Protein AF-A0A9E3RZA6-F1 (afdb_monomer_lite)

Sequence (357 aa):
LVEVGYIVGFPHDTKESVRRDLASLRDEIKVDEAAFFMLTPLPGSRDHKRMVEALIPIDADLNNLDSFHETFRHPNMAPGDWRALYEEAWDTFYSKEHIVNVLLRTETPDSYWRMFWLAVWNRYAKSMGTHPMVTGLLRLKGRKERRPLFEREGVVAYARRRARELFGVGKLIGSLFFEFEEIWMLTRKKEDPRWATLAELRAKWAVVQRRVAESDVKGRCDEATQELRRLLESASRRLHELGAGGAHLSHRVRRKLQQKAAEVDERLRSLDVQVPSWRRVVQTEQYIRDGLLAGYEDLAIRYVARRRQFDAYRRDLFQRLKTGRVLTLNIALLPRVMVFEVVMAVRFGMAFYTKIG

Secondary structure (DSSP, 8-state):
--EEEEEE--TT--HHHHHHHHHIIIIIS--SEEEEEE----TTSHHHHHHHHTT--B-S-GGG-SSSS--B--TTS-TTHHHHHHHHHHHHHT-HHHHHHHHHH--SHHHHHHHHHHHHHHHHHHHTTS-TTT--SS----TT-S-TTSPPPPHHHHHHHHHHHHHHHHHHHHHHHHHHHHHHHHHS-TTSHHHHHHHHHHHHHHHHHHHHHHHHHTT-HHHHHHHHHHHHHHHHHHHHHHHHS-TTS-HHHHHHHHHHHHHHHHHHHHHHTS---HHHHHHHHHIIIIIIIHHHHHHH-HHHHHHHHHHHHHHHHHHHHHTT--TT---TTHHHHHHHHHHHHHHHHHHHHTTT-

Foldseek 3Di:
DAEEEEEFQDQPDDLVVLVVVLLCCQQPVNGLYYFYFYDALQPPDPVVVVCVVVVFQFAPDPVQSQRQHDGGDRPHADPPRRNVSSLVSLCSCLPLLSLLLSLQPDDDPLVNLVSLVVSLQSQLQSVVVHGSVPDDLDDDDDQPPDDPPDDRDDPVRVVVVVVVVVVVSVVVNVVSLLSSLLSCLLRVCNVPLLSVLLNVLSSLLSVLVVQLVVCVVVVNQVSNLVSLLVSLVVNLVSLVCVLPPDPPDDPVLSVLSPVLSVVSVVVSVVSVVDDGDPVVSVVSNCCSVVPVNVSSSCSSRVLSVLVVVVVVLVVVCVVCVVVVNPPPDPCVVVVVSVVVVVVSSVVSVVVSVVSVD

pLDDT: mean 88.24, std 8.32, range [42.34, 96.69]

Structure (mmCIF, N/CA/C/O backbone):
data_AF-A0A9E3RZA6-F1
#
_entry.id   AF-A0A9E3RZA6-F1
#
loop_
_atom_site.group_PDB
_atom_site.id
_atom_site.type_symbol
_atom_site.label_atom_id
_atom_site.label_alt_id
_atom_site.label_comp_id
_atom_site.label_asym_id
_atom_site.label_entity_id
_atom_site.label_seq_id
_atom_site.pdbx_PDB_ins_code
_atom_site.Cartn_x
_atom_site.Cartn_y
_atom_site.Cartn_z
_atom_site.occupancy
_atom_site.B_iso_or_equiv
_atom_site.auth_seq_id
_atom_site.auth_comp_id
_atom_site.auth_asym_id
_atom_site.auth_atom_id
_atom_site.pdbx_PDB_model_num
ATOM 1 N N . LEU A 1 1 ? 15.852 3.839 11.414 1.00 80.00 1 LEU A N 1
ATOM 2 C CA . LEU A 1 1 ? 15.087 3.295 10.280 1.00 80.00 1 LEU A CA 1
ATOM 3 C C . LEU A 1 1 ? 15.821 2.077 9.786 1.00 80.00 1 LEU A C 1
ATOM 5 O O . LEU A 1 1 ? 17.046 2.126 9.736 1.00 80.00 1 LEU A O 1
ATOM 9 N N . VAL A 1 2 ? 15.089 1.020 9.472 1.00 88.19 2 VAL A N 1
ATOM 10 C CA . VAL A 1 2 ? 15.642 -0.192 8.873 1.00 88.19 2 VAL A CA 1
ATOM 11 C C . VAL A 1 2 ? 15.225 -0.230 7.411 1.00 88.19 2 VAL A C 1
ATOM 13 O O . VAL A 1 2 ? 14.034 -0.301 7.111 1.00 88.19 2 VAL A O 1
ATOM 16 N N . GLU A 1 3 ? 16.213 -0.171 6.528 1.00 90.69 3 GLU A N 1
ATOM 17 C CA . GLU A 1 3 ? 16.053 -0.269 5.080 1.00 90.69 3 GLU A CA 1
ATOM 18 C C . GLU A 1 3 ? 16.631 -1.600 4.604 1.00 90.69 3 GLU A C 1
ATOM 20 O O . GLU A 1 3 ? 17.672 -2.045 5.099 1.00 90.69 3 GLU A O 1
ATOM 25 N N . VAL A 1 4 ? 15.956 -2.239 3.651 1.00 95.06 4 VAL A N 1
ATOM 26 C CA . VAL A 1 4 ? 16.423 -3.483 3.038 1.00 95.06 4 VAL A CA 1
ATOM 27 C C . VAL A 1 4 ? 16.301 -3.444 1.520 1.00 95.06 4 VAL A C 1
ATOM 29 O O . VAL A 1 4 ? 15.367 -2.871 0.965 1.00 95.06 4 VAL A O 1
ATOM 32 N N . GLY A 1 5 ? 17.231 -4.115 0.844 1.00 95.00 5 GLY A N 1
ATOM 33 C CA . GLY A 1 5 ? 17.086 -4.499 -0.557 1.00 95.00 5 GLY A CA 1
ATOM 34 C C . GLY A 1 5 ? 16.639 -5.955 -0.653 1.00 95.00 5 GLY A C 1
ATOM 35 O O . GLY A 1 5 ? 17.201 -6.811 0.032 1.00 95.00 5 GLY A O 1
ATOM 36 N N . TYR A 1 6 ? 15.655 -6.249 -1.499 1.00 96.19 6 TYR A N 1
ATOM 37 C CA . TYR A 1 6 ? 15.174 -7.607 -1.749 1.00 96.19 6 TYR A CA 1
ATOM 38 C C . TYR A 1 6 ? 15.194 -7.907 -3.246 1.00 96.19 6 TYR A C 1
ATOM 40 O O . TYR A 1 6 ? 14.565 -7.209 -4.041 1.00 96.19 6 TYR A O 1
ATOM 48 N N . ILE A 1 7 ? 15.916 -8.953 -3.637 1.00 96.50 7 ILE A N 1
ATOM 49 C CA . ILE A 1 7 ? 15.990 -9.403 -5.027 1.00 96.50 7 ILE A CA 1
ATOM 50 C C . ILE A 1 7 ? 15.046 -10.594 -5.187 1.00 96.50 7 ILE A C 1
ATOM 52 O O . ILE A 1 7 ? 15.229 -11.621 -4.544 1.00 96.50 7 ILE A O 1
ATOM 56 N N . VAL A 1 8 ? 14.059 -10.446 -6.064 1.00 96.12 8 VAL A N 1
ATOM 57 C CA . VAL A 1 8 ? 13.119 -11.488 -6.474 1.00 96.12 8 VAL A CA 1
ATOM 58 C C . VAL A 1 8 ? 13.706 -12.241 -7.669 1.00 96.12 8 VAL A C 1
ATOM 60 O O . VAL A 1 8 ? 14.128 -11.610 -8.643 1.00 96.12 8 VAL A O 1
ATOM 63 N N . GLY A 1 9 ? 13.629 -13.571 -7.666 1.00 92.88 9 GLY A N 1
ATOM 64 C CA . GLY A 1 9 ? 13.917 -14.420 -8.828 1.00 92.88 9 GLY A CA 1
ATOM 65 C C . GLY A 1 9 ? 15.266 -15.123 -8.785 1.00 92.88 9 GLY A C 1
ATOM 66 O O . GLY A 1 9 ? 15.856 -15.374 -9.837 1.00 92.88 9 GLY A O 1
ATOM 67 N N . PHE A 1 10 ? 15.776 -15.426 -7.590 1.00 93.94 10 PHE A N 1
ATOM 68 C CA . PHE A 1 10 ? 16.878 -16.373 -7.461 1.00 93.94 10 PHE A CA 1
ATOM 69 C C . PHE A 1 10 ? 16.447 -17.777 -7.919 1.00 93.94 10 PHE A C 1
ATOM 71 O O . PHE A 1 10 ? 15.276 -18.123 -7.809 1.00 93.94 10 PHE A O 1
ATOM 78 N N . PRO A 1 11 ? 17.371 -18.646 -8.378 1.00 90.12 11 PRO A N 1
ATOM 79 C CA . PRO A 1 11 ? 17.020 -19.927 -9.011 1.00 90.12 11 PRO A CA 1
ATOM 80 C C . PRO A 1 11 ? 16.123 -20.876 -8.197 1.00 90.12 11 PRO A C 1
ATOM 82 O O . PRO A 1 11 ? 15.466 -21.744 -8.769 1.00 90.12 11 PRO A O 1
ATOM 85 N N . HIS A 1 12 ? 16.107 -20.744 -6.871 1.00 92.56 12 HIS A N 1
ATOM 86 C CA . HIS A 1 12 ? 15.293 -21.564 -5.970 1.00 92.56 12 HIS A CA 1
ATOM 87 C C . HIS A 1 12 ? 14.011 -20.864 -5.501 1.00 92.56 12 HIS A C 1
ATOM 89 O O . HIS A 1 12 ? 13.241 -21.458 -4.746 1.00 92.56 12 HIS A O 1
ATOM 95 N N . ASP A 1 13 ? 13.760 -19.636 -5.956 1.00 95.69 13 ASP A N 1
ATOM 96 C CA . ASP A 1 13 ? 12.556 -18.904 -5.599 1.00 95.69 13 ASP A CA 1
ATOM 97 C C . ASP A 1 13 ? 11.320 -19.592 -6.178 1.00 95.69 13 ASP A C 1
ATOM 99 O O . ASP A 1 13 ? 11.304 -20.125 -7.292 1.00 95.69 13 ASP A O 1
ATOM 103 N N . THR A 1 14 ? 10.254 -19.552 -5.394 1.00 95.62 14 THR A N 1
ATOM 104 C CA . THR A 1 14 ? 8.896 -19.951 -5.762 1.00 95.62 14 THR A CA 1
ATOM 105 C C . THR A 1 14 ? 7.962 -18.797 -5.418 1.00 95.62 14 THR A C 1
ATOM 107 O O . THR A 1 14 ? 8.314 -17.918 -4.627 1.00 95.62 14 THR A O 1
ATOM 110 N N . LYS A 1 15 ? 6.751 -18.775 -5.982 1.00 95.50 15 LYS A N 1
ATOM 111 C CA . LYS A 1 15 ? 5.773 -17.725 -5.646 1.00 95.50 15 LYS A CA 1
ATOM 112 C C . LYS A 1 15 ? 5.472 -17.726 -4.143 1.00 95.50 15 LYS A C 1
ATOM 114 O O . LYS A 1 15 ? 5.336 -16.678 -3.519 1.00 95.50 15 LYS A O 1
ATOM 119 N N . GLU A 1 16 ? 5.411 -18.913 -3.553 1.00 93.81 16 GLU A N 1
ATOM 120 C CA . GLU A 1 16 ? 5.095 -19.151 -2.151 1.00 93.81 16 GLU A CA 1
ATOM 121 C C . GLU A 1 16 ? 6.249 -18.767 -1.218 1.00 93.81 16 GLU A C 1
ATOM 123 O O . GLU A 1 16 ? 5.991 -18.286 -0.115 1.00 93.81 16 GLU A O 1
ATOM 128 N N . SER A 1 17 ? 7.512 -18.974 -1.614 1.00 95.00 17 SER A N 1
ATOM 129 C CA . SER A 1 17 ? 8.657 -18.521 -0.809 1.00 95.00 17 SER A CA 1
ATOM 130 C C . SER A 1 17 ? 8.730 -17.000 -0.770 1.00 95.00 17 SER A C 1
ATOM 132 O O . SER A 1 17 ? 8.753 -16.437 0.317 1.00 95.00 17 SER A O 1
ATOM 134 N N . VAL A 1 18 ? 8.625 -16.332 -1.922 1.00 95.81 18 VAL A N 1
ATOM 135 C CA . VAL A 1 18 ? 8.687 -14.864 -1.991 1.00 95.81 18 VAL A CA 1
ATOM 136 C C . VAL A 1 18 ? 7.536 -14.223 -1.213 1.00 95.81 18 VAL A C 1
ATOM 138 O O . VAL A 1 18 ? 7.754 -13.290 -0.449 1.00 95.81 18 VAL A O 1
ATOM 141 N N . ARG A 1 19 ? 6.304 -14.742 -1.320 1.00 94.88 19 ARG A N 1
ATOM 142 C CA . ARG A 1 19 ? 5.173 -14.238 -0.515 1.00 94.88 19 ARG A CA 1
ATOM 143 C C . ARG A 1 19 ? 5.395 -14.384 0.988 1.00 94.88 19 ARG A C 1
ATOM 145 O O . ARG A 1 19 ? 4.986 -13.501 1.742 1.00 94.88 19 ARG A O 1
ATOM 152 N N . ARG A 1 20 ? 6.029 -15.477 1.426 1.00 92.00 20 ARG A N 1
ATOM 153 C CA . ARG A 1 20 ? 6.409 -15.656 2.834 1.00 92.00 20 ARG A CA 1
ATOM 154 C C . ARG A 1 20 ? 7.468 -14.642 3.247 1.00 92.00 20 ARG A C 1
ATOM 156 O O . ARG A 1 20 ? 7.265 -13.974 4.252 1.00 92.00 20 ARG A O 1
ATOM 163 N N . ASP A 1 21 ? 8.507 -14.449 2.441 1.00 94.81 21 ASP A N 1
ATOM 164 C CA . ASP A 1 21 ? 9.549 -13.457 2.720 1.00 94.81 21 ASP A CA 1
ATOM 165 C C . ASP A 1 21 ? 8.966 -12.041 2.827 1.00 94.81 21 ASP A C 1
ATOM 167 O O . ASP A 1 21 ? 9.287 -11.303 3.758 1.00 94.81 21 ASP A O 1
ATOM 171 N N . LEU A 1 22 ? 8.044 -11.673 1.929 1.00 94.25 22 LEU A N 1
ATOM 172 C CA . LEU A 1 22 ? 7.328 -10.395 1.981 1.00 94.25 22 LEU A CA 1
ATOM 173 C C . LEU A 1 22 ? 6.526 -10.237 3.276 1.00 94.25 22 LEU A C 1
ATOM 175 O O . LEU A 1 22 ? 6.546 -9.161 3.877 1.00 94.25 22 LEU A O 1
ATOM 179 N N . ALA A 1 23 ? 5.835 -11.289 3.722 1.00 90.50 23 ALA A N 1
ATOM 180 C CA . ALA A 1 23 ? 5.122 -11.277 4.995 1.00 90.50 23 ALA A CA 1
ATOM 181 C C . ALA A 1 23 ? 6.091 -11.117 6.178 1.00 90.50 23 ALA A C 1
ATOM 183 O O . ALA A 1 23 ? 5.845 -10.291 7.057 1.00 90.50 23 ALA A O 1
ATOM 184 N N . SER A 1 24 ? 7.229 -11.813 6.171 1.00 91.06 24 SER A N 1
ATOM 185 C CA . SER A 1 24 ? 8.243 -11.692 7.222 1.00 91.06 24 SER A CA 1
ATOM 186 C C . SER A 1 24 ? 8.869 -10.293 7.262 1.00 91.06 24 SER A C 1
ATOM 188 O O . SER A 1 24 ? 8.950 -9.688 8.333 1.00 91.06 24 SER A O 1
ATOM 190 N N . LEU A 1 25 ? 9.230 -9.714 6.112 1.00 93.19 25 LEU A N 1
ATOM 191 C CA . LEU A 1 25 ? 9.728 -8.335 6.010 1.00 93.19 25 LEU A CA 1
ATOM 192 C C . LEU A 1 25 ? 8.722 -7.322 6.577 1.00 93.19 25 LEU A C 1
ATOM 194 O O . LEU A 1 25 ? 9.090 -6.426 7.345 1.00 93.19 25 LEU A O 1
ATOM 198 N N . ARG A 1 26 ? 7.444 -7.490 6.226 1.00 91.00 26 ARG A N 1
ATOM 199 C CA . ARG A 1 26 ? 6.344 -6.592 6.592 1.00 91.00 26 ARG A CA 1
ATOM 200 C C . ARG A 1 26 ? 5.945 -6.701 8.069 1.00 91.00 26 ARG A C 1
ATOM 202 O O . ARG A 1 26 ? 5.787 -5.676 8.739 1.00 91.00 26 ARG A O 1
ATOM 209 N N . ASP A 1 27 ? 5.774 -7.924 8.570 1.00 86.38 27 ASP A N 1
ATOM 210 C CA . ASP A 1 27 ? 5.045 -8.205 9.815 1.00 86.38 27 ASP A CA 1
ATOM 211 C C . ASP A 1 27 ? 5.934 -8.721 10.953 1.00 86.38 27 ASP A C 1
ATOM 213 O O . ASP A 1 27 ? 5.630 -8.478 12.128 1.00 86.38 27 ASP A O 1
ATOM 217 N N . GLU A 1 28 ? 7.025 -9.422 10.635 1.00 86.12 28 GLU A N 1
ATOM 218 C CA . GLU A 1 28 ? 7.945 -9.995 11.625 1.00 86.12 28 GLU A CA 1
ATOM 219 C C . GLU A 1 28 ? 9.115 -9.058 11.900 1.00 86.12 28 GLU A C 1
ATOM 221 O O . GLU A 1 28 ? 9.252 -8.555 13.015 1.00 86.12 28 GLU A O 1
ATOM 226 N N . ILE A 1 29 ? 9.913 -8.790 10.865 1.00 90.56 29 ILE A N 1
ATOM 227 C CA . ILE A 1 29 ? 11.084 -7.912 10.929 1.00 90.56 29 ILE A CA 1
ATOM 228 C C . ILE A 1 29 ? 10.630 -6.456 11.022 1.00 90.56 29 ILE A C 1
ATOM 230 O O . ILE A 1 29 ? 11.268 -5.656 11.703 1.00 90.56 29 ILE A O 1
ATOM 234 N N . LYS A 1 30 ? 9.491 -6.129 10.391 1.00 90.38 30 LYS A N 1
ATOM 235 C CA . LYS A 1 30 ? 8.902 -4.785 10.385 1.00 90.38 30 LYS A CA 1
ATOM 236 C C . LYS A 1 30 ? 9.899 -3.751 9.863 1.00 90.38 30 LYS A C 1
ATOM 238 O O . LYS A 1 30 ? 10.095 -2.711 10.488 1.00 90.38 30 LYS A O 1
ATOM 243 N N . VAL A 1 31 ? 10.500 -4.035 8.709 1.00 93.06 31 VAL A N 1
ATOM 244 C CA . VAL A 1 31 ? 11.380 -3.079 8.021 1.00 93.06 31 VAL A CA 1
ATOM 245 C C . VAL A 1 31 ? 10.606 -1.806 7.673 1.00 93.06 31 VAL A C 1
ATOM 247 O O . VAL A 1 31 ? 9.398 -1.854 7.427 1.00 93.06 31 VAL A O 1
ATOM 250 N N . ASP A 1 32 ? 11.266 -0.653 7.733 1.00 91.12 32 ASP A N 1
ATOM 251 C CA . ASP A 1 32 ? 10.645 0.649 7.453 1.00 91.12 32 ASP A CA 1
ATOM 252 C C . ASP A 1 32 ? 10.599 0.944 5.953 1.00 91.12 32 ASP A C 1
ATOM 254 O O . ASP A 1 32 ? 9.671 1.598 5.477 1.00 91.12 32 ASP A O 1
ATOM 258 N N . GLU A 1 33 ? 11.572 0.416 5.215 1.00 92.44 33 GLU A N 1
ATOM 259 C CA . GLU A 1 33 ? 11.720 0.576 3.776 1.00 92.44 33 GLU A CA 1
ATOM 260 C C . GLU A 1 33 ? 12.213 -0.726 3.141 1.00 92.44 33 GLU A C 1
ATOM 262 O O . GLU A 1 33 ? 13.086 -1.398 3.695 1.00 92.44 33 GLU A O 1
ATOM 267 N N . ALA A 1 34 ? 11.664 -1.063 1.972 1.00 95.12 34 ALA A N 1
ATOM 268 C CA . ALA A 1 34 ? 12.121 -2.181 1.163 1.00 95.12 34 ALA A CA 1
ATOM 269 C C . ALA A 1 34 ? 12.209 -1.771 -0.312 1.00 95.12 34 ALA A C 1
ATOM 271 O O . ALA A 1 34 ? 11.199 -1.437 -0.933 1.00 95.12 34 ALA A O 1
ATOM 272 N N . ALA A 1 35 ? 13.412 -1.837 -0.879 1.00 95.00 35 ALA A N 1
ATOM 273 C CA . ALA A 1 35 ? 13.637 -1.698 -2.311 1.00 95.00 35 ALA A CA 1
ATOM 274 C C . ALA A 1 35 ? 13.634 -3.085 -2.963 1.00 95.00 35 ALA A C 1
ATOM 276 O O . ALA A 1 35 ? 14.469 -3.933 -2.638 1.00 95.00 35 ALA A O 1
ATOM 277 N N . PHE A 1 36 ? 12.692 -3.328 -3.872 1.00 96.50 36 PHE A N 1
ATOM 278 C CA . PHE A 1 36 ? 12.581 -4.605 -4.574 1.00 96.50 36 PHE A CA 1
ATOM 279 C C . PHE A 1 36 ? 13.255 -4.539 -5.939 1.00 96.50 36 PHE A C 1
ATOM 281 O O . PHE A 1 36 ? 13.071 -3.575 -6.676 1.00 96.50 36 PHE A O 1
ATOM 288 N N . PHE A 1 37 ? 13.955 -5.604 -6.312 1.00 96.19 37 PHE A N 1
ATOM 289 C CA . PHE A 1 37 ? 14.642 -5.747 -7.593 1.00 96.19 37 PHE A CA 1
ATOM 290 C C . PHE A 1 37 ? 14.341 -7.115 -8.201 1.00 96.19 37 PHE A C 1
ATOM 292 O O . PHE A 1 37 ? 14.060 -8.070 -7.484 1.00 96.19 37 PHE A O 1
ATOM 299 N N . MET A 1 38 ? 14.441 -7.235 -9.518 1.00 96.12 38 MET A N 1
ATOM 300 C CA . MET A 1 38 ? 14.482 -8.520 -10.212 1.00 96.12 38 MET A CA 1
ATOM 301 C C . MET A 1 38 ? 15.942 -8.918 -10.432 1.00 96.12 38 MET A C 1
ATOM 303 O O . MET A 1 38 ? 16.745 -8.097 -10.889 1.00 96.12 38 MET A O 1
ATOM 307 N N . LEU A 1 39 ? 16.293 -10.170 -10.119 1.00 96.12 39 LEU A N 1
ATOM 308 C CA . LEU A 1 39 ? 17.615 -10.724 -10.418 1.00 96.12 39 LEU A CA 1
ATOM 309 C C . LEU A 1 39 ? 17.962 -10.472 -11.887 1.00 96.12 39 LEU A C 1
ATOM 311 O O . LEU A 1 39 ? 17.287 -10.949 -12.787 1.00 96.12 39 LEU A O 1
ATOM 315 N N . THR A 1 40 ? 19.025 -9.720 -12.139 1.00 95.69 40 THR A N 1
ATOM 316 C CA . THR A 1 40 ? 19.429 -9.370 -13.500 1.00 95.69 40 THR A CA 1
ATOM 317 C C . THR A 1 40 ? 20.872 -9.806 -13.710 1.00 95.69 40 THR A C 1
ATOM 319 O O . THR A 1 40 ? 21.753 -9.326 -12.991 1.00 95.69 40 THR A O 1
ATOM 322 N N . PRO A 1 41 ? 21.152 -10.699 -14.677 1.00 95.00 41 PRO A N 1
ATOM 323 C CA . PRO A 1 41 ? 22.508 -11.124 -14.986 1.00 95.00 41 PRO A CA 1
ATOM 324 C C . PRO A 1 41 ? 23.228 -10.001 -15.744 1.00 95.00 41 PRO A C 1
ATOM 326 O O . PRO A 1 41 ? 23.342 -10.020 -16.967 1.00 95.00 41 PRO A O 1
ATOM 329 N N . LEU A 1 42 ? 23.709 -8.994 -15.011 1.00 94.50 42 LEU A N 1
ATOM 330 C CA . LEU A 1 42 ? 24.409 -7.849 -15.594 1.00 94.50 42 LEU A CA 1
ATOM 331 C C . LEU A 1 42 ? 25.700 -8.311 -16.297 1.00 94.50 42 LEU A C 1
ATOM 333 O O . LEU A 1 42 ? 26.420 -9.140 -15.725 1.00 94.50 42 LEU A O 1
ATOM 337 N N . PRO A 1 43 ? 26.039 -7.789 -17.491 1.00 93.94 43 PRO A N 1
ATOM 338 C CA . PRO A 1 43 ? 27.261 -8.161 -18.195 1.00 93.94 43 PRO A CA 1
ATOM 339 C C . PRO A 1 43 ? 28.498 -7.987 -17.306 1.00 93.94 43 PRO A C 1
ATOM 341 O O . PRO A 1 43 ? 28.703 -6.937 -16.703 1.00 93.94 43 PRO A O 1
ATOM 344 N N . GLY A 1 44 ? 29.306 -9.044 -17.193 1.00 92.31 44 GLY A N 1
ATOM 345 C CA . GLY A 1 44 ? 30.477 -9.095 -16.304 1.00 92.31 44 GLY A CA 1
ATOM 346 C C . GLY A 1 44 ? 30.208 -9.653 -14.897 1.00 92.31 44 GLY A C 1
ATOM 347 O O . GLY A 1 44 ? 31.157 -9.984 -14.188 1.00 92.31 44 GLY A O 1
ATOM 348 N N . SER A 1 45 ? 28.945 -9.837 -14.497 1.00 94.75 45 SER A N 1
ATOM 349 C CA . SER A 1 45 ? 28.595 -10.554 -13.262 1.00 94.75 45 SER A CA 1
ATOM 350 C C . SER A 1 45 ? 28.897 -12.055 -13.355 1.00 94.75 45 SER A C 1
ATOM 352 O O . SER A 1 45 ? 28.968 -12.646 -14.438 1.00 94.75 45 SER A O 1
ATOM 354 N N . ARG A 1 46 ? 29.033 -12.706 -12.192 1.00 94.88 46 ARG A N 1
ATOM 355 C CA . ARG A 1 46 ? 29.207 -14.164 -12.116 1.00 94.88 46 ARG A CA 1
ATOM 356 C C . ARG A 1 46 ? 27.997 -14.917 -12.676 1.00 94.88 46 ARG A C 1
ATOM 358 O O . ARG A 1 46 ? 28.191 -15.946 -13.318 1.00 94.88 46 ARG A O 1
ATOM 365 N N . ASP A 1 47 ? 26.787 -14.410 -12.451 1.00 93.38 47 ASP A N 1
ATOM 366 C CA . ASP A 1 47 ? 25.557 -15.028 -12.954 1.00 93.38 47 ASP A CA 1
ATOM 367 C C . ASP A 1 47 ? 25.480 -14.936 -14.479 1.00 93.38 47 ASP A C 1
ATOM 369 O O . ASP A 1 47 ? 25.292 -15.956 -15.135 1.00 93.38 47 ASP A O 1
ATOM 373 N N . HIS A 1 48 ? 25.781 -13.767 -15.055 1.00 95.19 48 HIS A N 1
ATOM 374 C CA . HIS A 1 48 ? 25.908 -13.611 -16.506 1.00 95.19 48 HIS A CA 1
ATOM 375 C C . HIS A 1 48 ? 26.946 -14.567 -17.100 1.00 95.19 48 HIS A C 1
ATOM 377 O O . HIS A 1 48 ? 26.650 -15.268 -18.065 1.00 95.19 48 HIS A O 1
ATOM 383 N N . LYS A 1 49 ? 28.153 -14.645 -16.514 1.00 96.31 49 LYS A N 1
ATOM 384 C CA . LYS A 1 49 ? 29.204 -15.565 -16.981 1.00 96.31 49 LYS A CA 1
ATOM 385 C C . LYS A 1 49 ? 28.710 -17.014 -17.012 1.00 96.31 49 LYS A C 1
ATOM 387 O O . LYS A 1 49 ? 28.819 -17.664 -18.045 1.00 96.31 49 LYS A O 1
ATOM 392 N N . ARG A 1 50 ? 28.131 -17.492 -15.906 1.00 95.12 50 ARG A N 1
ATOM 393 C CA . ARG A 1 50 ? 27.609 -18.863 -15.792 1.00 95.12 50 ARG A CA 1
ATOM 394 C C . ARG A 1 50 ? 26.512 -19.147 -16.810 1.00 95.12 50 ARG A C 1
ATOM 396 O O . ARG A 1 50 ? 26.509 -20.212 -17.413 1.00 95.12 50 ARG A O 1
ATOM 403 N N . MET A 1 51 ? 25.589 -18.208 -16.997 1.00 94.75 51 MET A N 1
ATOM 404 C CA . MET A 1 51 ? 24.488 -18.364 -17.943 1.00 94.75 51 MET A CA 1
ATOM 405 C C . MET A 1 51 ? 24.982 -18.412 -19.390 1.00 94.75 51 MET A C 1
ATOM 407 O O . MET A 1 51 ? 24.530 -19.267 -20.143 1.00 94.75 51 MET A O 1
ATOM 411 N N . VAL A 1 52 ? 25.954 -17.571 -19.758 1.00 95.12 52 VAL A N 1
ATOM 412 C CA . VAL A 1 52 ? 26.588 -17.605 -21.085 1.00 95.12 52 VAL A CA 1
ATOM 413 C C . VAL A 1 52 ? 27.341 -18.919 -21.311 1.00 95.12 52 VAL A C 1
ATOM 415 O O . VAL A 1 52 ? 27.152 -19.549 -22.348 1.00 95.12 52 VAL A O 1
ATOM 418 N N . GLU A 1 53 ? 28.149 -19.369 -20.345 1.00 96.69 53 GLU A N 1
ATOM 419 C CA . GLU A 1 53 ? 28.873 -20.652 -20.419 1.00 96.69 53 GLU A CA 1
ATOM 420 C C . GLU A 1 53 ? 27.919 -21.852 -20.533 1.00 96.69 53 GLU A C 1
ATOM 422 O O . GLU A 1 53 ? 28.215 -22.816 -21.234 1.00 96.69 53 GLU A O 1
ATOM 427 N N . ALA A 1 54 ? 26.754 -21.774 -19.885 1.00 95.88 54 ALA A N 1
ATOM 428 C CA . ALA A 1 54 ? 25.703 -22.786 -19.937 1.00 95.88 54 ALA A CA 1
ATOM 429 C C . ALA A 1 54 ? 24.744 -22.637 -21.135 1.00 95.88 54 ALA A C 1
ATOM 431 O O . ALA A 1 54 ? 23.772 -23.387 -21.222 1.00 95.88 54 ALA A O 1
ATOM 432 N N . LEU A 1 55 ? 24.985 -21.680 -22.042 1.00 95.56 55 LEU A N 1
ATOM 433 C CA . LEU A 1 55 ? 24.124 -21.375 -23.193 1.00 95.56 55 LEU A CA 1
ATOM 434 C C . LEU A 1 55 ? 22.659 -21.079 -22.811 1.00 95.56 55 LEU A C 1
ATOM 436 O O . LEU A 1 55 ? 21.736 -21.350 -23.581 1.00 95.56 55 LEU A O 1
ATOM 440 N N . ILE A 1 56 ? 22.433 -20.511 -21.623 1.00 94.31 56 ILE A N 1
ATOM 441 C CA . ILE A 1 56 ? 21.110 -20.079 -21.167 1.00 94.31 56 ILE A CA 1
ATOM 442 C C . ILE A 1 56 ? 20.764 -18.758 -21.869 1.00 94.31 56 ILE A C 1
ATOM 444 O O . ILE A 1 56 ? 21.515 -17.789 -21.731 1.00 94.31 56 ILE A O 1
ATOM 448 N N . PRO A 1 57 ? 19.627 -18.672 -22.585 1.00 94.12 57 PRO A N 1
ATOM 449 C CA . PRO A 1 57 ? 19.220 -17.435 -23.240 1.00 94.12 57 PRO A CA 1
ATOM 450 C C . PRO A 1 57 ? 18.971 -16.299 -22.239 1.00 94.12 57 PRO A C 1
ATOM 452 O O . PRO A 1 57 ? 18.167 -16.439 -21.313 1.00 94.12 57 PRO A O 1
ATOM 455 N N . ILE A 1 58 ? 19.630 -15.165 -22.476 1.00 95.38 58 ILE A N 1
ATOM 456 C CA . ILE A 1 58 ? 19.423 -13.879 -21.797 1.00 95.38 58 ILE A CA 1
ATOM 457 C C . ILE A 1 58 ? 18.828 -12.900 -22.822 1.00 95.38 58 ILE A C 1
ATOM 459 O O . ILE A 1 58 ? 19.049 -13.053 -24.026 1.00 95.38 58 ILE A O 1
ATOM 463 N N . ASP A 1 59 ? 18.060 -11.915 -22.363 1.00 95.06 59 ASP A N 1
ATOM 464 C CA . ASP A 1 59 ? 17.513 -10.850 -23.202 1.00 95.06 59 ASP A CA 1
ATOM 465 C C . ASP A 1 59 ? 18.625 -10.146 -23.998 1.00 95.06 59 ASP A C 1
ATOM 467 O O . ASP A 1 59 ? 19.666 -9.761 -23.461 1.00 95.06 59 ASP A O 1
ATOM 471 N N . ALA A 1 60 ? 18.397 -9.999 -25.302 1.00 91.88 60 ALA A N 1
ATOM 472 C CA . ALA A 1 60 ? 19.335 -9.367 -26.217 1.00 91.88 60 ALA A CA 1
ATOM 473 C C . ALA A 1 60 ? 19.322 -7.832 -26.107 1.00 91.88 60 ALA A C 1
ATOM 475 O O . ALA A 1 60 ? 20.289 -7.174 -26.497 1.00 91.88 60 ALA A O 1
ATOM 476 N N . ASP A 1 61 ? 18.232 -7.240 -25.612 1.00 91.81 61 ASP A N 1
ATOM 477 C CA . ASP A 1 61 ? 18.124 -5.800 -25.425 1.00 91.81 61 ASP A CA 1
ATOM 478 C C . ASP A 1 61 ? 18.704 -5.391 -24.069 1.00 91.81 61 ASP A C 1
ATOM 480 O O . ASP A 1 61 ? 18.061 -5.508 -23.027 1.00 91.81 61 ASP A O 1
ATOM 484 N N . LEU A 1 62 ? 19.911 -4.824 -24.092 1.00 90.50 62 LEU A N 1
ATOM 485 C CA . LEU A 1 62 ? 20.590 -4.338 -22.888 1.00 90.50 62 LEU A CA 1
ATOM 486 C C . LEU A 1 62 ? 19.776 -3.290 -22.108 1.00 90.50 62 LEU A C 1
ATOM 488 O O . LEU A 1 62 ? 20.016 -3.107 -20.919 1.00 90.50 62 LEU A O 1
ATOM 492 N N . ASN A 1 63 ? 18.804 -2.615 -22.738 1.00 89.62 63 ASN A N 1
ATOM 493 C CA . ASN A 1 63 ? 17.927 -1.676 -22.031 1.00 89.62 63 ASN A CA 1
ATOM 494 C C . ASN A 1 63 ? 16.962 -2.369 -21.056 1.00 89.62 63 ASN A C 1
ATOM 496 O O . ASN A 1 63 ? 16.426 -1.689 -20.188 1.00 89.62 63 ASN A O 1
ATOM 500 N N . ASN A 1 64 ? 16.740 -3.680 -21.199 1.00 92.50 64 ASN A N 1
ATOM 501 C CA . ASN A 1 64 ? 15.906 -4.470 -20.292 1.00 92.50 64 ASN A CA 1
ATOM 502 C C . ASN A 1 64 ? 16.702 -4.999 -19.085 1.00 92.50 64 ASN A C 1
ATOM 504 O O . ASN A 1 64 ? 16.108 -5.513 -18.142 1.00 92.50 64 ASN A O 1
ATOM 508 N N . LEU A 1 65 ? 18.036 -4.869 -19.074 1.00 93.69 65 LEU A N 1
ATOM 509 C CA . LEU A 1 65 ? 18.893 -5.240 -17.938 1.00 93.69 65 LEU A CA 1
ATOM 510 C C . LEU A 1 65 ? 18.873 -4.139 -16.859 1.00 93.69 65 LEU A C 1
ATOM 512 O O . LEU A 1 65 ? 19.911 -3.610 -16.465 1.00 93.69 65 LEU A O 1
ATOM 516 N N . ASP A 1 66 ? 17.676 -3.770 -16.407 1.00 91.81 66 ASP A N 1
ATOM 517 C CA . ASP A 1 66 ? 17.408 -2.619 -15.537 1.00 91.81 66 ASP A CA 1
ATOM 518 C C . ASP A 1 66 ? 16.931 -2.997 -14.124 1.00 91.81 66 ASP A C 1
ATOM 520 O O . ASP A 1 66 ? 16.582 -2.120 -13.332 1.00 91.81 66 ASP A O 1
ATOM 524 N N . SER A 1 67 ? 16.956 -4.290 -13.787 1.00 93.38 67 SER A N 1
ATOM 525 C CA . SER A 1 67 ? 16.525 -4.843 -12.496 1.00 93.38 67 SER A CA 1
ATOM 526 C C . SER A 1 67 ? 15.027 -4.729 -12.199 1.00 93.38 67 SER A C 1
ATOM 528 O O . SER A 1 67 ? 14.629 -4.886 -11.044 1.00 93.38 67 SER A O 1
ATOM 530 N N . PHE A 1 68 ? 14.177 -4.506 -13.206 1.00 92.75 68 PHE A N 1
ATOM 531 C CA . PHE A 1 68 ? 12.715 -4.599 -13.060 1.00 92.75 68 PHE A CA 1
ATOM 532 C C . PHE A 1 68 ? 11.995 -5.166 -14.299 1.00 92.75 68 PHE A C 1
ATOM 534 O O . PHE A 1 68 ? 10.775 -5.023 -14.434 1.00 92.75 68 PHE A O 1
ATOM 541 N N . HIS A 1 69 ? 12.733 -5.855 -15.175 1.00 93.38 69 HIS A N 1
ATOM 542 C CA . HIS A 1 69 ? 12.201 -6.674 -16.264 1.00 93.38 69 HIS A CA 1
ATOM 543 C C . HIS A 1 69 ? 12.679 -8.129 -16.165 1.00 93.38 69 HIS A C 1
ATOM 545 O O . HIS A 1 69 ? 13.751 -8.424 -15.638 1.00 93.38 69 HIS A O 1
ATOM 551 N N . GLU A 1 70 ? 11.883 -9.053 -16.711 1.00 94.25 70 GLU A N 1
ATOM 552 C CA . GLU A 1 70 ? 12.310 -10.444 -16.898 1.00 94.25 70 GLU A CA 1
ATOM 553 C C . GLU A 1 70 ? 13.346 -10.508 -18.016 1.00 94.25 70 GLU A C 1
ATOM 555 O O . GLU A 1 70 ? 13.045 -10.177 -19.161 1.00 94.25 70 GLU A O 1
ATOM 560 N N . THR A 1 71 ? 14.554 -10.957 -17.688 1.00 95.00 71 THR A N 1
ATOM 561 C CA . THR A 1 71 ? 15.693 -10.971 -18.622 1.00 95.00 71 THR A CA 1
ATOM 562 C C . THR A 1 71 ? 16.123 -12.381 -19.020 1.00 95.00 71 THR A C 1
ATOM 564 O O . THR A 1 71 ? 16.985 -12.544 -19.876 1.00 95.00 71 THR A O 1
ATOM 567 N N . PHE A 1 72 ? 15.524 -13.416 -18.428 1.00 94.12 72 PHE A N 1
ATOM 568 C CA . PHE A 1 72 ? 15.744 -14.824 -18.760 1.00 94.12 72 PHE A CA 1
ATOM 569 C C . PHE A 1 72 ? 14.557 -15.679 -18.290 1.00 94.12 72 PHE A C 1
ATOM 571 O O . PHE A 1 72 ? 13.645 -15.195 -17.617 1.00 94.12 72 PHE A O 1
ATOM 578 N N . ARG A 1 73 ? 14.542 -16.967 -18.655 1.00 93.56 73 ARG A N 1
ATOM 579 C CA . ARG A 1 73 ? 13.508 -17.913 -18.206 1.00 93.56 73 ARG A CA 1
ATOM 580 C C . ARG A 1 73 ? 13.806 -18.410 -16.794 1.00 93.56 73 ARG A C 1
ATOM 582 O O . ARG A 1 73 ? 14.777 -19.132 -16.585 1.00 93.56 73 ARG A O 1
ATOM 589 N N . HIS A 1 74 ? 12.949 -18.047 -15.846 1.00 94.50 74 HIS A N 1
ATOM 590 C CA . HIS A 1 74 ? 13.043 -18.532 -14.475 1.00 94.50 74 HIS A CA 1
ATOM 591 C C . HIS A 1 74 ? 12.685 -20.034 -14.401 1.00 94.50 74 HIS A C 1
ATOM 593 O O . HIS A 1 74 ? 11.691 -20.440 -15.002 1.00 94.50 74 HIS A O 1
ATOM 599 N N . PRO A 1 75 ? 13.438 -20.876 -13.666 1.00 92.19 75 PRO A N 1
ATOM 600 C CA . PRO A 1 75 ? 13.218 -22.329 -13.649 1.00 92.19 75 PRO A CA 1
ATOM 601 C C . PRO A 1 75 ? 11.879 -22.750 -13.020 1.00 92.19 75 PRO A C 1
ATOM 603 O O . PRO A 1 75 ? 11.276 -23.721 -13.463 1.00 92.19 75 PRO A O 1
ATOM 606 N N . ASN A 1 76 ? 11.397 -22.005 -12.017 1.00 94.31 76 ASN A N 1
ATOM 607 C CA . ASN A 1 76 ? 10.187 -22.354 -11.251 1.00 94.31 76 ASN A CA 1
ATOM 608 C C . ASN A 1 76 ? 8.976 -21.449 -11.540 1.00 94.31 76 ASN A C 1
ATOM 610 O O . ASN A 1 76 ? 7.962 -21.549 -10.853 1.00 94.31 76 ASN A O 1
ATOM 614 N N . MET A 1 77 ? 9.080 -20.506 -12.483 1.00 94.81 77 MET A N 1
ATOM 615 C CA . MET A 1 77 ? 8.012 -19.534 -12.759 1.00 94.81 77 MET A CA 1
ATOM 616 C C . MET A 1 77 ? 7.765 -19.438 -14.259 1.00 94.81 77 MET A C 1
ATOM 618 O O . MET A 1 77 ? 8.709 -19.397 -15.048 1.00 94.81 77 MET A O 1
ATOM 622 N N . ALA A 1 78 ? 6.492 -19.399 -14.655 1.00 93.94 78 ALA A N 1
ATOM 623 C CA . ALA A 1 78 ? 6.144 -19.237 -16.056 1.00 93.94 78 ALA A CA 1
ATOM 624 C C . ALA A 1 78 ? 6.499 -17.816 -16.543 1.00 93.94 78 ALA A C 1
ATOM 626 O O . ALA A 1 78 ? 6.652 -16.896 -15.737 1.00 93.94 78 ALA A O 1
ATOM 627 N N . PRO A 1 79 ? 6.614 -17.600 -17.862 1.00 93.25 79 PRO A N 1
ATOM 628 C CA . PRO A 1 79 ? 6.796 -16.262 -18.422 1.00 93.25 79 PRO A CA 1
ATOM 629 C C . PRO A 1 79 ? 5.767 -15.255 -17.887 1.00 93.25 79 PRO A C 1
ATOM 631 O O . PRO A 1 79 ? 4.566 -15.515 -17.955 1.00 93.25 79 PRO A O 1
ATOM 634 N N . GLY A 1 80 ? 6.221 -14.105 -17.391 1.00 94.06 80 GLY A N 1
ATOM 635 C CA . GLY A 1 80 ? 5.379 -13.051 -16.819 1.00 94.06 80 GLY A CA 1
ATOM 636 C C . GLY A 1 80 ? 5.024 -13.232 -15.339 1.00 94.06 80 GLY A C 1
ATOM 637 O O . GLY A 1 80 ? 4.684 -12.246 -14.682 1.00 94.06 80 GLY A O 1
ATOM 638 N N . ASP A 1 81 ? 5.115 -14.447 -14.790 1.00 95.06 81 ASP A N 1
ATOM 639 C CA . ASP A 1 81 ? 4.802 -14.703 -13.379 1.00 95.06 81 ASP A CA 1
ATOM 640 C C . ASP A 1 81 ? 5.796 -14.029 -12.435 1.00 95.06 81 ASP A C 1
ATOM 642 O O . ASP A 1 81 ? 5.422 -13.580 -11.352 1.00 95.06 81 ASP A O 1
ATOM 646 N N . TRP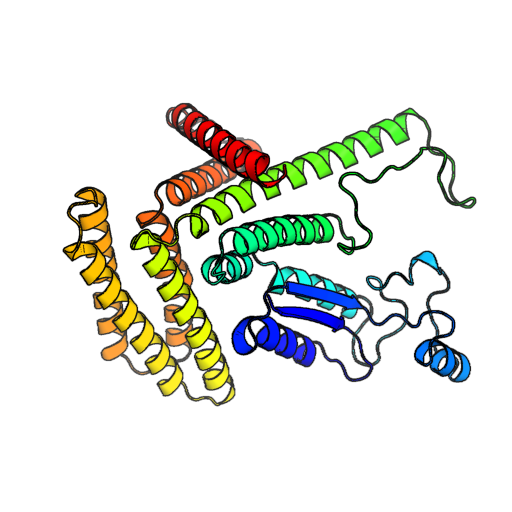 A 1 82 ? 7.063 -13.970 -12.835 1.00 95.25 82 TRP A N 1
ATOM 647 C CA . TRP A 1 82 ? 8.119 -13.395 -12.018 1.00 95.25 82 TRP A CA 1
ATOM 648 C C . TRP A 1 82 ? 7.993 -11.872 -11.953 1.00 95.25 82 TRP A C 1
ATOM 650 O O . TRP A 1 82 ? 8.057 -11.292 -10.868 1.00 95.25 82 TRP A O 1
ATOM 660 N N . ARG A 1 83 ? 7.697 -11.223 -13.084 1.00 95.06 83 ARG A N 1
ATOM 661 C CA . ARG A 1 83 ? 7.342 -9.801 -13.118 1.00 95.06 83 ARG A CA 1
ATOM 662 C C . ARG A 1 83 ? 6.085 -9.517 -12.305 1.00 95.06 83 ARG A C 1
ATOM 664 O O . ARG A 1 83 ? 6.065 -8.547 -11.554 1.00 95.06 83 ARG A O 1
ATOM 671 N N . ALA A 1 84 ? 5.047 -10.341 -12.440 1.00 95.25 84 ALA A N 1
ATOM 672 C CA . ALA A 1 84 ? 3.818 -10.168 -11.673 1.00 95.25 84 ALA A CA 1
ATOM 673 C C . ALA A 1 84 ? 4.082 -10.269 -10.163 1.00 95.25 84 ALA A C 1
ATOM 675 O O . ALA A 1 84 ? 3.572 -9.456 -9.399 1.00 95.25 84 ALA A O 1
ATOM 676 N N . LEU A 1 85 ? 4.931 -11.209 -9.741 1.00 96.00 85 LEU A N 1
ATOM 677 C CA . LEU A 1 85 ? 5.351 -11.367 -8.350 1.00 96.00 85 LEU A CA 1
ATOM 678 C C . LEU A 1 85 ? 6.188 -10.178 -7.849 1.00 96.00 85 LEU A C 1
ATOM 680 O O . LEU A 1 85 ? 6.010 -9.727 -6.721 1.00 96.00 85 LEU A O 1
ATOM 684 N N . TYR A 1 86 ? 7.065 -9.632 -8.692 1.00 96.00 86 TYR A N 1
ATOM 685 C CA . TYR A 1 86 ? 7.788 -8.392 -8.406 1.00 96.00 86 TYR A CA 1
ATOM 686 C C . TYR A 1 86 ? 6.831 -7.198 -8.225 1.00 96.00 86 TYR A C 1
ATOM 688 O O . TYR A 1 86 ? 6.958 -6.439 -7.266 1.00 96.00 86 TYR A O 1
ATOM 696 N N . GLU A 1 87 ? 5.835 -7.036 -9.099 1.00 95.12 87 GLU A N 1
ATOM 697 C CA . GLU A 1 87 ? 4.820 -5.982 -8.963 1.00 95.12 87 GLU A CA 1
ATOM 698 C C . GLU A 1 87 ? 3.942 -6.196 -7.710 1.00 95.12 87 GLU A C 1
ATOM 700 O O . GLU A 1 87 ? 3.625 -5.231 -7.006 1.00 95.12 87 GLU A O 1
ATOM 705 N N . GLU A 1 88 ? 3.621 -7.454 -7.382 1.00 95.44 88 GLU A N 1
ATOM 706 C CA . GLU A 1 88 ? 2.914 -7.864 -6.160 1.00 95.44 88 GLU A CA 1
ATOM 707 C C . GLU A 1 88 ? 3.705 -7.503 -4.893 1.00 95.44 88 GLU A C 1
ATOM 709 O O . GLU A 1 88 ? 3.106 -7.055 -3.911 1.00 95.44 88 GLU A O 1
ATOM 714 N N . ALA A 1 89 ? 5.036 -7.634 -4.907 1.00 96.12 89 ALA A N 1
ATOM 715 C CA . ALA A 1 89 ? 5.898 -7.245 -3.791 1.00 96.12 89 ALA A CA 1
ATOM 716 C C . ALA A 1 89 ? 5.736 -5.759 -3.442 1.00 96.12 89 ALA A C 1
ATOM 718 O O . ALA A 1 89 ? 5.449 -5.412 -2.290 1.00 96.12 89 ALA A O 1
ATOM 719 N N . TRP A 1 90 ? 5.812 -4.886 -4.452 1.00 96.12 90 TRP A N 1
ATOM 720 C CA . TRP A 1 90 ? 5.579 -3.452 -4.277 1.00 96.12 90 TRP A CA 1
ATOM 721 C C . TRP A 1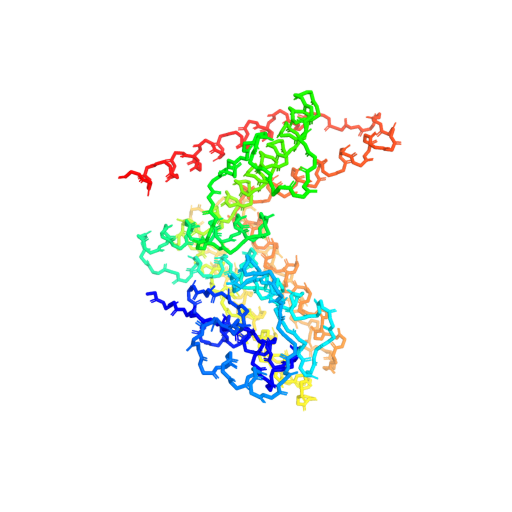 90 ? 4.159 -3.142 -3.794 1.00 96.12 90 TRP A C 1
ATOM 723 O O . TRP A 1 90 ? 3.983 -2.280 -2.932 1.00 96.12 90 TRP A O 1
ATOM 733 N N . ASP A 1 91 ? 3.140 -3.820 -4.330 1.00 94.69 91 ASP A N 1
ATOM 734 C CA . ASP A 1 91 ? 1.747 -3.599 -3.923 1.00 94.69 91 ASP A CA 1
ATOM 735 C C . ASP A 1 91 ? 1.456 -4.050 -2.498 1.00 94.69 91 ASP A C 1
ATOM 737 O O . ASP A 1 91 ? 0.705 -3.382 -1.784 1.00 94.69 91 ASP A O 1
ATOM 741 N N . THR A 1 92 ? 2.067 -5.152 -2.080 1.00 93.62 92 THR A N 1
ATOM 742 C CA . THR A 1 92 ? 1.916 -5.704 -0.737 1.00 93.62 92 THR A CA 1
ATOM 743 C C . THR A 1 92 ? 2.604 -4.808 0.285 1.00 93.62 92 THR A C 1
ATOM 745 O O . THR A 1 92 ? 1.990 -4.421 1.288 1.00 93.62 92 THR A O 1
ATOM 748 N N . PHE A 1 93 ? 3.861 -4.444 0.018 1.00 95.38 93 PHE A N 1
ATOM 749 C CA . PHE A 1 93 ? 4.677 -3.667 0.943 1.00 95.38 93 PHE A CA 1
ATOM 750 C C . PHE A 1 93 ? 4.230 -2.205 1.007 1.00 95.38 93 PHE A C 1
ATOM 752 O O . PHE A 1 93 ? 3.944 -1.699 2.083 1.00 95.38 93 PHE A O 1
ATOM 759 N N . TYR A 1 94 ? 4.040 -1.531 -0.129 1.00 95.69 94 TYR A N 1
ATOM 760 C CA . TYR A 1 94 ? 3.553 -0.144 -0.168 1.00 95.69 94 TYR A CA 1
ATOM 761 C C . TYR A 1 94 ? 2.027 -0.064 -0.290 1.00 95.69 94 TYR A C 1
ATOM 763 O O . TYR A 1 94 ? 1.480 0.862 -0.898 1.00 95.69 94 TYR A O 1
ATOM 771 N N . SER A 1 95 ? 1.318 -1.030 0.295 1.00 94.50 95 SER A N 1
ATOM 772 C CA . SER A 1 95 ? -0.124 -0.927 0.492 1.00 94.50 95 SER A CA 1
ATOM 773 C C . SER A 1 95 ? -0.435 0.226 1.449 1.00 94.50 95 SER A C 1
ATOM 775 O O . SER A 1 95 ? 0.304 0.490 2.400 1.00 94.50 95 SER A O 1
ATOM 777 N N . LYS A 1 96 ? -1.568 0.904 1.243 1.00 93.50 96 LYS A N 1
ATOM 778 C CA . LYS A 1 96 ? -2.023 1.990 2.128 1.00 93.50 96 LYS A CA 1
ATOM 779 C C . LYS A 1 96 ? -2.042 1.564 3.599 1.00 93.50 96 LYS A C 1
ATOM 781 O O . LYS A 1 96 ? -1.652 2.331 4.475 1.00 93.50 96 LYS A O 1
ATOM 786 N N . GLU A 1 97 ? -2.486 0.339 3.866 1.00 90.56 97 GLU A N 1
ATOM 787 C CA . GLU A 1 97 ? -2.556 -0.218 5.216 1.00 90.56 97 GLU A CA 1
ATOM 788 C C . GLU A 1 97 ? -1.179 -0.357 5.860 1.00 90.56 97 GLU A C 1
ATOM 790 O O . GLU A 1 97 ? -1.019 0.021 7.024 1.00 90.56 97 GLU A O 1
ATOM 795 N N . HIS A 1 98 ? -0.192 -0.861 5.113 1.00 93.06 98 HIS A N 1
ATOM 796 C CA . HIS A 1 98 ? 1.167 -0.984 5.619 1.00 93.06 98 HIS A CA 1
ATOM 797 C C . HIS A 1 98 ? 1.827 0.384 5.797 1.00 93.06 98 HIS A C 1
ATOM 799 O O . HIS A 1 98 ? 2.395 0.631 6.857 1.00 93.06 98 HIS A O 1
ATOM 805 N N . ILE A 1 99 ? 1.658 1.313 4.847 1.00 95.25 99 ILE A N 1
ATOM 806 C CA . ILE A 1 99 ? 2.168 2.689 4.967 1.00 95.25 99 ILE A CA 1
ATOM 807 C C . ILE A 1 99 ? 1.642 3.347 6.250 1.00 95.25 99 ILE A C 1
ATOM 809 O O . ILE A 1 99 ? 2.418 3.921 7.011 1.00 95.25 99 ILE A O 1
ATOM 813 N N . VAL A 1 100 ? 0.342 3.222 6.543 1.00 93.75 100 VAL A N 1
ATOM 814 C CA . VAL A 1 100 ? -0.238 3.728 7.798 1.00 93.75 100 VAL A CA 1
ATOM 815 C C . VAL A 1 100 ? 0.419 3.071 9.015 1.00 93.75 100 VAL A C 1
ATOM 817 O O . VAL A 1 100 ? 0.761 3.770 9.965 1.00 93.75 100 VAL A O 1
ATOM 820 N N . ASN A 1 101 ? 0.641 1.755 8.997 1.00 92.06 101 ASN A N 1
ATOM 821 C CA . ASN A 1 101 ? 1.278 1.046 10.110 1.00 92.06 101 ASN A CA 1
ATOM 822 C C . ASN A 1 101 ? 2.731 1.504 10.338 1.00 92.06 101 ASN A C 1
ATOM 824 O O . ASN A 1 101 ? 3.101 1.770 11.483 1.00 92.06 101 ASN A O 1
ATOM 828 N N . VAL A 1 102 ? 3.529 1.643 9.270 1.00 92.88 102 VAL A N 1
ATOM 829 C CA . VAL A 1 102 ? 4.910 2.162 9.321 1.00 92.88 102 VAL A CA 1
ATOM 830 C C . VAL A 1 102 ? 4.913 3.581 9.884 1.00 92.88 102 VAL A C 1
ATOM 832 O O . VAL A 1 102 ? 5.607 3.871 10.858 1.00 92.88 102 VAL A O 1
ATOM 835 N N . LEU A 1 103 ? 4.064 4.454 9.343 1.00 93.75 103 LEU A N 1
ATOM 836 C CA . LEU A 1 103 ? 3.981 5.843 9.777 1.00 93.75 103 LEU A CA 1
ATOM 837 C C . LEU A 1 103 ? 3.476 5.991 11.209 1.00 93.75 103 LEU A C 1
ATOM 839 O O . LEU A 1 103 ? 3.897 6.927 11.879 1.00 93.75 103 LEU A O 1
ATOM 843 N N . LEU A 1 104 ? 2.603 5.108 11.708 1.00 90.88 104 LEU A N 1
ATOM 844 C CA . LEU A 1 104 ? 2.138 5.135 13.100 1.00 90.88 104 LEU A CA 1
ATOM 845 C C . LEU A 1 104 ? 3.225 4.691 14.084 1.00 90.88 104 LEU A C 1
ATOM 847 O O . LEU A 1 104 ? 3.316 5.292 15.155 1.00 90.88 104 LEU A O 1
ATOM 851 N N . ARG A 1 105 ? 4.102 3.747 13.718 1.00 87.75 105 ARG A N 1
ATOM 852 C CA . ARG A 1 105 ? 5.207 3.299 14.589 1.00 87.75 105 ARG A CA 1
ATOM 853 C C . ARG A 1 105 ? 6.448 4.200 14.576 1.00 87.75 105 ARG A C 1
ATOM 855 O O . ARG A 1 105 ? 7.262 4.095 15.479 1.00 87.75 105 ARG A O 1
ATOM 862 N N . THR A 1 106 ? 6.607 5.094 13.595 1.00 87.31 106 THR A N 1
ATOM 863 C CA . THR A 1 106 ? 7.798 5.966 13.509 1.00 87.31 106 THR A CA 1
ATOM 864 C C . THR A 1 106 ? 7.923 6.935 14.693 1.00 87.31 106 THR A C 1
ATOM 866 O O . THR A 1 106 ? 7.067 7.788 14.877 1.00 87.31 106 THR A O 1
ATOM 869 N N . GLU A 1 107 ? 8.986 6.890 15.483 1.00 81.38 107 GLU A N 1
ATOM 870 C CA . GLU A 1 107 ? 9.026 7.662 16.739 1.00 81.38 107 GLU A CA 1
ATOM 871 C C . GLU A 1 107 ? 9.243 9.168 16.540 1.00 81.38 107 GLU A C 1
ATOM 873 O O . GLU A 1 107 ? 8.563 9.979 17.167 1.00 81.38 107 GLU A O 1
ATOM 878 N N . THR A 1 108 ? 10.153 9.561 15.642 1.00 86.31 108 THR A N 1
ATOM 879 C CA . THR A 1 108 ? 10.546 10.970 15.495 1.00 86.31 108 THR A CA 1
ATOM 880 C C . THR A 1 108 ? 9.792 11.692 14.371 1.00 86.31 108 THR A C 1
ATOM 882 O O . THR A 1 108 ? 9.547 11.093 13.316 1.00 86.31 108 THR A O 1
ATOM 885 N N . PRO A 1 109 ? 9.462 12.993 14.533 1.00 85.81 109 PRO A N 1
ATOM 886 C CA . PRO A 1 109 ? 8.822 13.793 13.484 1.00 85.81 109 PRO A CA 1
ATOM 887 C C . PRO A 1 109 ? 9.603 13.833 12.163 1.00 85.81 109 PRO A C 1
ATOM 889 O O . PRO A 1 109 ? 8.996 13.795 11.092 1.00 85.81 109 PRO A O 1
ATOM 892 N N . ASP A 1 110 ? 10.935 13.865 12.221 1.00 87.06 110 ASP A N 1
ATOM 893 C CA . ASP A 1 110 ? 11.776 13.907 11.019 1.00 87.06 110 ASP A CA 1
ATOM 894 C C . ASP A 1 110 ? 11.758 12.569 10.277 1.00 87.06 110 ASP A C 1
ATOM 896 O O . ASP A 1 110 ? 11.577 12.523 9.059 1.00 87.06 110 ASP A O 1
ATOM 900 N N . SER A 1 111 ? 11.851 11.455 11.014 1.00 89.06 111 SER A N 1
ATOM 901 C CA . SER A 1 111 ? 11.709 10.127 10.413 1.00 89.06 111 SER A CA 1
ATOM 902 C C . SER A 1 111 ? 10.314 9.928 9.828 1.00 89.06 111 SER A C 1
ATOM 904 O O . SER A 1 111 ? 10.194 9.308 8.776 1.00 89.06 111 SER A O 1
ATOM 906 N N . TYR A 1 112 ? 9.272 10.470 10.468 1.00 91.44 112 TYR A N 1
ATOM 907 C CA . TYR A 1 112 ? 7.902 10.399 9.965 1.00 91.44 112 TYR A CA 1
ATOM 908 C C . TYR A 1 112 ? 7.783 11.043 8.583 1.00 91.44 112 TYR A C 1
ATOM 910 O O . TYR A 1 112 ? 7.278 10.411 7.658 1.00 91.44 112 TYR A O 1
ATOM 918 N N . TRP A 1 113 ? 8.275 12.275 8.420 1.00 90.81 113 TRP A N 1
ATOM 919 C CA . TRP A 1 113 ? 8.196 12.961 7.131 1.00 90.81 113 TRP A CA 1
ATOM 920 C C . TRP A 1 113 ? 9.079 12.306 6.078 1.00 90.81 113 TRP A C 1
ATOM 922 O O . TRP A 1 113 ? 8.628 12.140 4.948 1.00 90.81 113 TRP A O 1
ATOM 932 N N . ARG A 1 114 ? 10.281 11.847 6.443 1.00 90.69 114 ARG A N 1
ATOM 933 C CA . ARG A 1 114 ? 11.134 11.074 5.532 1.00 90.69 114 ARG A CA 1
ATOM 934 C C . ARG A 1 114 ? 10.420 9.822 5.012 1.00 90.69 114 ARG A C 1
ATOM 936 O O . ARG A 1 114 ? 10.384 9.609 3.806 1.00 90.69 114 ARG A O 1
ATOM 943 N N . MET A 1 115 ? 9.793 9.041 5.893 1.00 92.81 115 MET A N 1
ATOM 944 C CA . MET A 1 115 ? 9.026 7.847 5.504 1.00 92.81 115 MET A CA 1
ATOM 945 C C . MET A 1 115 ? 7.769 8.183 4.711 1.00 92.81 115 MET A C 1
ATOM 947 O O . MET A 1 115 ? 7.423 7.473 3.771 1.00 92.81 115 MET A O 1
ATOM 951 N N . PHE A 1 116 ? 7.106 9.290 5.037 1.00 94.19 116 PHE A N 1
ATOM 952 C CA . PHE A 1 116 ? 5.955 9.767 4.283 1.00 94.19 116 PHE A CA 1
ATOM 953 C C . PHE A 1 116 ? 6.339 10.079 2.833 1.00 94.19 116 PHE A C 1
ATOM 955 O O . PHE A 1 116 ? 5.699 9.590 1.904 1.00 94.19 116 PHE A O 1
ATOM 962 N N . TRP A 1 117 ? 7.419 10.838 2.638 1.00 91.88 117 TRP A N 1
ATOM 963 C CA . TRP A 1 117 ? 7.934 11.209 1.322 1.00 91.88 117 TRP A CA 1
ATOM 964 C C . TRP A 1 117 ? 8.394 10.024 0.504 1.00 91.88 117 TRP A C 1
ATOM 966 O O . TRP A 1 117 ? 8.060 9.898 -0.674 1.00 91.88 117 TRP A O 1
ATOM 976 N N . LEU A 1 118 ? 9.114 9.131 1.160 1.00 93.38 118 LEU A N 1
ATOM 977 C CA . LEU A 1 118 ? 9.559 7.901 0.558 1.00 93.38 118 LEU A CA 1
ATOM 978 C C . LEU A 1 118 ? 8.374 7.039 0.103 1.00 93.38 118 LEU A C 1
ATOM 980 O O . LEU A 1 118 ? 8.378 6.527 -1.015 1.00 93.38 118 LEU A O 1
ATOM 984 N N . ALA A 1 119 ? 7.338 6.895 0.930 1.00 95.50 119 ALA A N 1
ATOM 985 C CA . ALA A 1 119 ? 6.143 6.149 0.560 1.00 95.50 119 ALA A CA 1
ATOM 986 C C . ALA A 1 119 ? 5.425 6.788 -0.643 1.00 95.50 119 ALA A C 1
ATOM 988 O O . ALA A 1 119 ? 5.027 6.062 -1.556 1.00 95.50 119 ALA A O 1
ATOM 989 N N . VAL A 1 120 ? 5.316 8.127 -0.695 1.00 95.06 120 VAL A N 1
ATOM 990 C CA . VAL A 1 120 ? 4.779 8.852 -1.867 1.00 95.06 120 VAL A CA 1
ATOM 991 C C . VAL A 1 120 ? 5.590 8.515 -3.116 1.00 95.06 120 VAL A C 1
ATOM 993 O O . VAL A 1 120 ? 5.013 8.156 -4.145 1.00 95.06 120 VAL A O 1
ATOM 996 N N . TRP A 1 121 ? 6.918 8.606 -3.023 1.00 94.81 121 TRP A N 1
ATOM 997 C CA . TRP A 1 121 ? 7.825 8.370 -4.142 1.00 94.81 121 TRP A CA 1
ATOM 998 C C . TRP A 1 121 ? 7.736 6.937 -4.668 1.00 94.81 121 TRP A C 1
ATOM 1000 O O . TRP A 1 121 ? 7.542 6.735 -5.865 1.00 94.81 121 TRP A O 1
ATOM 1010 N N . ASN A 1 122 ? 7.784 5.942 -3.781 1.00 94.88 122 ASN A N 1
ATOM 1011 C CA . ASN A 1 122 ? 7.686 4.531 -4.156 1.00 94.88 122 ASN A CA 1
ATOM 1012 C C . ASN A 1 122 ? 6.325 4.197 -4.783 1.00 94.88 122 ASN A C 1
ATOM 1014 O O . ASN A 1 122 ? 6.258 3.539 -5.824 1.00 94.88 122 ASN A O 1
ATOM 1018 N N . ARG A 1 123 ? 5.225 4.718 -4.217 1.00 94.81 123 ARG A N 1
ATOM 1019 C CA . ARG A 1 123 ? 3.876 4.519 -4.772 1.00 94.81 123 ARG A CA 1
ATOM 1020 C C . ARG A 1 123 ? 3.724 5.171 -6.147 1.00 94.81 123 ARG A C 1
ATOM 1022 O O . ARG A 1 123 ? 3.102 4.588 -7.041 1.00 94.81 123 ARG A O 1
ATOM 1029 N N . TYR A 1 124 ? 4.316 6.351 -6.332 1.00 94.69 124 TYR A N 1
ATOM 1030 C CA . TYR A 1 124 ? 4.380 7.038 -7.618 1.00 94.69 124 TYR A CA 1
ATOM 1031 C C . TYR A 1 124 ? 5.189 6.241 -8.649 1.00 94.69 124 TYR A C 1
ATOM 1033 O O . TYR A 1 124 ? 4.671 5.947 -9.728 1.00 94.69 124 TYR A O 1
ATOM 1041 N N . ALA A 1 125 ? 6.412 5.832 -8.303 1.00 93.38 125 ALA A N 1
ATOM 1042 C CA . ALA A 1 125 ? 7.312 5.076 -9.170 1.00 93.38 125 ALA A CA 1
ATOM 1043 C C . ALA A 1 125 ? 6.661 3.786 -9.680 1.00 93.38 125 ALA A C 1
ATOM 1045 O O . ALA A 1 125 ? 6.608 3.547 -10.892 1.00 93.38 125 ALA A O 1
ATOM 1046 N N . LYS A 1 126 ? 6.072 3.013 -8.758 1.00 92.00 126 LYS A N 1
ATOM 1047 C CA . LYS A 1 126 ? 5.341 1.786 -9.074 1.00 92.00 126 LYS A CA 1
ATOM 1048 C C . LYS A 1 126 ? 4.173 2.051 -10.015 1.00 92.00 126 LYS A C 1
ATOM 1050 O O . LYS A 1 126 ? 3.996 1.340 -10.998 1.00 92.00 126 LYS A O 1
ATOM 1055 N N . SER A 1 127 ? 3.383 3.091 -9.750 1.00 91.50 127 SER A N 1
ATOM 1056 C CA . SER A 1 127 ? 2.229 3.441 -10.591 1.00 91.50 127 SER A CA 1
ATOM 1057 C C . SER A 1 127 ? 2.628 3.921 -11.990 1.00 91.50 127 SER A C 1
ATOM 1059 O O . SER A 1 127 ? 1.851 3.799 -12.934 1.00 91.50 127 SER A O 1
ATOM 1061 N N . MET A 1 128 ? 3.848 4.441 -12.134 1.00 89.81 128 MET A N 1
ATOM 1062 C CA . MET A 1 128 ? 4.466 4.766 -13.420 1.00 89.81 128 MET A CA 1
ATOM 1063 C C . MET A 1 128 ? 5.055 3.541 -14.140 1.00 89.81 128 MET A C 1
ATOM 1065 O O . MET A 1 128 ? 5.498 3.676 -15.284 1.00 89.81 128 MET A O 1
ATOM 1069 N N . GLY A 1 129 ? 5.047 2.362 -13.505 1.00 88.81 129 GLY A N 1
ATOM 1070 C CA . GLY A 1 129 ? 5.616 1.122 -14.035 1.00 88.81 129 GLY A CA 1
ATOM 1071 C C . GLY A 1 129 ? 7.143 1.152 -14.101 1.00 88.81 129 GLY A C 1
ATOM 1072 O O . GLY A 1 129 ? 7.721 0.652 -15.061 1.00 88.81 129 GLY A O 1
ATOM 1073 N N . THR A 1 130 ? 7.792 1.816 -13.141 1.00 89.31 130 THR A N 1
ATOM 1074 C CA . THR A 1 130 ? 9.250 2.031 -13.110 1.00 89.31 130 THR A CA 1
ATOM 1075 C C . THR A 1 130 ? 9.810 1.802 -11.713 1.00 89.31 130 THR A C 1
ATOM 1077 O O . THR A 1 130 ? 9.103 2.024 -10.731 1.00 89.31 130 THR A O 1
ATOM 1080 N N . HIS A 1 131 ? 11.089 1.438 -11.607 1.00 92.00 131 HIS A N 1
ATOM 1081 C CA . HIS A 1 131 ? 11.757 1.368 -10.309 1.00 92.00 131 HIS A CA 1
ATOM 1082 C C . HIS A 1 131 ? 12.002 2.785 -9.722 1.00 92.00 131 HIS A C 1
ATOM 1084 O O . HIS A 1 131 ? 12.367 3.701 -10.470 1.00 92.00 131 HIS A O 1
ATOM 1090 N N . PRO A 1 132 ? 11.838 3.000 -8.401 1.00 92.31 132 PRO A N 1
ATOM 1091 C CA . PRO A 1 132 ? 12.025 4.304 -7.746 1.00 92.31 132 PRO A CA 1
ATOM 1092 C C . PRO A 1 132 ? 13.383 4.969 -7.986 1.00 92.31 132 PRO A C 1
ATOM 1094 O O . PRO A 1 132 ? 13.471 6.193 -7.984 1.00 92.31 132 PRO A O 1
ATOM 1097 N N . MET A 1 133 ? 14.433 4.180 -8.219 1.00 89.75 133 MET A N 1
ATOM 1098 C CA . MET A 1 133 ? 15.786 4.697 -8.471 1.00 89.75 133 MET A CA 1
ATOM 1099 C C . MET A 1 133 ? 16.008 5.207 -9.902 1.00 89.75 133 MET A C 1
ATOM 1101 O O . MET A 1 133 ? 16.964 5.934 -10.140 1.00 89.75 133 MET A O 1
ATOM 1105 N N . VAL A 1 134 ? 15.153 4.831 -10.859 1.00 87.75 134 VAL A N 1
ATOM 1106 C CA . VAL A 1 134 ? 15.286 5.238 -12.275 1.00 87.75 134 VAL A CA 1
ATOM 1107 C C . VAL A 1 134 ? 14.174 6.183 -12.723 1.00 87.75 134 VAL A C 1
ATOM 1109 O O . VAL A 1 134 ? 14.141 6.622 -13.875 1.00 87.75 134 VAL A O 1
ATOM 1112 N N . THR A 1 135 ? 13.219 6.462 -11.838 1.00 88.81 135 THR A N 1
ATOM 1113 C CA . THR A 1 135 ? 12.069 7.302 -12.153 1.00 88.81 135 THR A CA 1
ATOM 1114 C C . THR A 1 135 ? 12.360 8.784 -11.924 1.00 88.81 135 THR A C 1
ATOM 1116 O O . THR A 1 135 ? 13.336 9.177 -11.290 1.00 88.81 135 THR A O 1
ATOM 1119 N N . GLY A 1 136 ? 11.482 9.623 -12.459 1.00 88.25 136 GLY A N 1
ATOM 1120 C CA . GLY A 1 136 ? 11.495 11.071 -12.294 1.00 88.25 136 GLY A CA 1
ATOM 1121 C C . GLY A 1 136 ? 10.064 11.598 -12.272 1.00 88.25 136 GLY A C 1
ATOM 1122 O O . GLY A 1 136 ? 9.141 10.897 -12.680 1.00 88.25 136 GLY A O 1
ATOM 1123 N N . LEU A 1 137 ? 9.869 12.850 -11.850 1.00 84.62 137 LEU A N 1
ATOM 1124 C CA . LEU A 1 137 ? 8.530 13.454 -11.738 1.00 84.62 137 LEU A CA 1
ATOM 1125 C C . LEU A 1 137 ? 7.743 13.458 -13.056 1.00 84.62 137 LEU A C 1
ATOM 1127 O O . LEU A 1 137 ? 6.522 13.319 -13.064 1.00 84.62 137 LEU A O 1
ATOM 1131 N N . LEU A 1 138 ? 8.431 13.655 -14.181 1.00 88.12 138 LEU A N 1
ATOM 1132 C CA . LEU A 1 138 ? 7.849 13.610 -15.517 1.00 88.12 138 LEU A CA 1
ATOM 1133 C C . LEU A 1 138 ? 8.861 12.993 -16.478 1.00 88.12 138 LEU A C 1
ATOM 1135 O O . LEU A 1 138 ? 9.997 13.450 -16.578 1.00 88.12 138 LEU A O 1
ATOM 1139 N N . ARG A 1 139 ? 8.434 11.988 -17.248 1.00 87.88 139 ARG A N 1
ATOM 1140 C CA . ARG A 1 139 ? 9.267 11.433 -18.323 1.00 87.88 139 ARG A CA 1
ATOM 1141 C C . ARG A 1 139 ? 9.316 12.424 -19.482 1.00 87.88 139 ARG A C 1
ATOM 1143 O O . ARG A 1 139 ? 8.291 12.670 -20.135 1.00 87.88 139 ARG A O 1
ATOM 1150 N N . LEU A 1 140 ? 10.503 12.963 -19.738 1.00 88.94 140 LEU A N 1
ATOM 1151 C CA . LEU A 1 140 ? 10.810 13.722 -20.943 1.00 88.94 140 LEU A CA 1
ATOM 1152 C C . LEU A 1 140 ? 10.924 12.728 -22.103 1.00 88.94 140 LEU A C 1
ATOM 1154 O O . LEU A 1 140 ? 11.621 11.724 -22.001 1.00 88.94 140 LEU A O 1
ATOM 1158 N N . LYS A 1 141 ? 10.152 12.949 -23.165 1.00 90.44 141 LYS A N 1
ATOM 1159 C CA . LYS A 1 141 ? 10.146 12.088 -24.352 1.00 90.44 141 LYS A CA 1
ATOM 1160 C C . LYS A 1 141 ? 10.176 12.982 -25.577 1.00 90.44 141 LYS A C 1
ATOM 1162 O O . LYS A 1 141 ? 9.128 13.508 -25.942 1.00 90.44 141 LYS A O 1
ATOM 1167 N N . GLY A 1 142 ? 11.332 13.170 -26.199 1.00 91.44 142 GLY A N 1
ATOM 1168 C CA . GLY A 1 142 ? 11.441 13.947 -27.426 1.00 91.44 142 GLY A CA 1
ATOM 1169 C C . GLY A 1 142 ? 10.765 13.243 -28.605 1.00 91.44 142 GLY A C 1
ATOM 1170 O O . GLY A 1 142 ? 10.834 12.026 -28.759 1.00 91.44 142 GLY A O 1
ATOM 1171 N N . ARG A 1 143 ? 10.136 14.007 -29.508 1.00 91.75 143 ARG A N 1
ATOM 1172 C CA . ARG A 1 143 ? 9.526 13.445 -30.733 1.00 91.75 143 ARG A CA 1
ATOM 1173 C C . ARG A 1 143 ? 10.544 12.705 -31.611 1.00 91.75 143 ARG A C 1
ATOM 1175 O O . ARG A 1 143 ? 10.191 11.740 -32.284 1.00 91.75 143 ARG A O 1
ATOM 1182 N N . LYS A 1 144 ? 11.788 13.195 -31.630 1.00 89.50 144 LYS A N 1
ATOM 1183 C CA . LYS A 1 144 ? 12.892 12.666 -32.447 1.00 89.50 144 LYS A CA 1
ATOM 1184 C C . LYS A 1 144 ? 13.697 11.565 -31.738 1.00 89.50 144 LYS A C 1
ATOM 1186 O O . LYS A 1 144 ? 14.489 10.903 -32.395 1.00 89.50 144 LYS A O 1
ATOM 1191 N N . GLU A 1 145 ? 13.478 11.355 -30.442 1.00 89.31 145 GLU A N 1
ATOM 1192 C CA . GLU A 1 145 ? 14.199 10.390 -29.600 1.00 89.31 145 GLU A CA 1
ATOM 1193 C C . GLU A 1 145 ? 13.533 9.010 -29.686 1.00 89.31 145 GLU A C 1
ATOM 1195 O O . GLU A 1 145 ? 12.935 8.507 -28.736 1.00 89.31 145 GLU A O 1
ATOM 1200 N N . ARG A 1 146 ? 13.562 8.413 -30.878 1.00 87.06 146 ARG A N 1
ATOM 1201 C CA . ARG A 1 146 ? 13.065 7.052 -31.121 1.00 87.06 146 ARG A CA 1
ATOM 1202 C C . ARG A 1 146 ? 14.221 6.183 -31.589 1.00 87.06 146 ARG A C 1
ATOM 1204 O O . ARG A 1 146 ? 15.151 6.692 -32.214 1.00 87.06 146 ARG A O 1
ATOM 1211 N N . ARG A 1 147 ? 14.166 4.876 -31.305 1.00 87.62 147 ARG A N 1
ATOM 1212 C CA . ARG A 1 147 ? 15.176 3.956 -31.845 1.00 87.62 147 ARG A CA 1
ATOM 1213 C C . ARG A 1 147 ? 15.143 4.015 -33.379 1.00 87.62 147 ARG A C 1
ATOM 1215 O O . ARG A 1 147 ? 14.048 4.168 -33.923 1.00 87.62 147 ARG A O 1
ATOM 1222 N N . PRO A 1 148 ? 16.285 3.845 -34.065 1.00 86.50 148 PRO A N 1
ATOM 1223 C CA . PRO A 1 148 ? 16.367 3.975 -35.522 1.00 86.50 148 PRO A CA 1
ATOM 1224 C C . PRO A 1 148 ? 15.363 3.117 -36.306 1.00 86.50 148 PRO A C 1
ATOM 1226 O O . PRO A 1 148 ? 14.928 3.521 -37.376 1.00 86.50 148 PRO A O 1
ATOM 1229 N N . LEU A 1 149 ? 14.961 1.967 -35.752 1.00 89.12 149 LEU A N 1
ATOM 1230 C CA . LEU A 1 149 ? 13.999 1.036 -36.354 1.00 89.12 149 LEU A CA 1
ATOM 1231 C C . LEU A 1 149 ? 12.534 1.513 -36.306 1.00 89.12 149 LEU A C 1
ATOM 1233 O O . LEU A 1 149 ? 11.685 0.918 -36.960 1.00 89.12 149 LEU A O 1
ATOM 1237 N N . PHE A 1 150 ? 12.209 2.549 -35.525 1.00 87.19 150 PHE A N 1
ATOM 1238 C CA . PHE A 1 150 ? 10.845 3.071 -35.431 1.00 87.19 150 PHE A CA 1
ATOM 1239 C C . PHE A 1 150 ? 10.686 4.357 -36.234 1.00 87.19 150 PHE A C 1
ATOM 1241 O O . PHE A 1 150 ? 11.463 5.301 -36.090 1.00 87.19 150 PHE A O 1
ATOM 1248 N N . GLU A 1 151 ? 9.593 4.439 -36.989 1.00 89.38 151 GLU A N 1
ATOM 1249 C CA . GLU A 1 151 ? 9.244 5.639 -37.741 1.00 89.38 151 GLU A CA 1
ATOM 1250 C C . GLU A 1 151 ? 9.093 6.876 -36.847 1.00 89.38 151 GLU A C 1
ATOM 1252 O O . GLU A 1 151 ? 8.677 6.821 -35.679 1.00 89.38 151 GLU A O 1
ATOM 1257 N N . ARG A 1 152 ? 9.424 8.034 -37.427 1.00 88.50 152 ARG A N 1
ATOM 1258 C CA . ARG A 1 152 ? 9.268 9.326 -36.760 1.00 88.50 152 ARG A CA 1
ATOM 1259 C C . ARG A 1 152 ? 7.792 9.690 -36.695 1.00 88.50 152 ARG A C 1
ATOM 1261 O O . ARG A 1 152 ? 7.132 9.874 -37.708 1.00 88.50 152 ARG A O 1
ATOM 1268 N N . GLU A 1 153 ? 7.307 9.888 -35.478 1.00 91.69 153 GLU A N 1
ATOM 1269 C CA . GLU A 1 153 ? 5.928 10.293 -35.232 1.00 91.69 153 GLU A CA 1
ATOM 1270 C C . GLU A 1 153 ? 5.658 11.705 -35.792 1.00 91.69 153 GLU A C 1
ATOM 1272 O O . GLU A 1 153 ? 6.458 12.639 -35.607 1.00 91.69 153 GLU A O 1
ATOM 1277 N N . GLY A 1 154 ? 4.513 11.873 -36.462 1.00 94.00 154 GLY A N 1
ATOM 1278 C CA . GLY A 1 154 ? 4.018 13.180 -36.894 1.00 94.00 154 GLY A CA 1
ATOM 1279 C C . GLY A 1 154 ? 3.764 14.111 -35.702 1.00 94.00 154 GLY A C 1
ATOM 1280 O O . GLY A 1 154 ? 3.486 13.659 -34.592 1.00 94.00 154 GLY A O 1
ATOM 1281 N N . VAL A 1 155 ? 3.846 15.428 -35.913 1.00 95.50 155 VAL A N 1
ATOM 1282 C CA . VAL A 1 155 ? 3.755 16.425 -34.824 1.00 95.50 155 VAL A CA 1
ATOM 1283 C C . VAL A 1 155 ? 2.429 16.325 -34.061 1.00 95.50 155 VAL A C 1
ATOM 1285 O O . VAL A 1 155 ? 2.430 16.300 -32.832 1.00 95.50 155 VAL A O 1
ATOM 1288 N N . VAL A 1 156 ? 1.308 16.198 -34.778 1.00 96.31 156 VAL A N 1
ATOM 1289 C CA . VAL A 1 156 ? -0.036 16.098 -34.181 1.00 96.31 156 VAL A CA 1
ATOM 1290 C C . VAL A 1 156 ? -0.212 14.793 -33.403 1.00 96.31 156 VAL A C 1
ATOM 1292 O O . VAL A 1 156 ? -0.715 14.806 -32.279 1.00 96.31 156 VAL A O 1
ATOM 1295 N N . ALA A 1 157 ? 0.235 13.668 -33.970 1.00 94.12 157 ALA A N 1
ATOM 1296 C CA . ALA A 1 157 ? 0.173 12.365 -33.309 1.00 94.12 157 ALA A CA 1
ATOM 1297 C C . ALA A 1 157 ? 0.973 12.375 -31.996 1.00 94.12 157 ALA A C 1
ATOM 1299 O O . ALA A 1 157 ? 0.437 12.016 -30.942 1.00 94.12 157 ALA A O 1
ATOM 1300 N N . TYR A 1 158 ? 2.192 12.922 -32.044 1.00 95.00 158 TYR A N 1
ATOM 1301 C CA . TYR A 1 158 ? 3.051 13.112 -30.880 1.00 95.00 158 TYR A CA 1
ATOM 1302 C C . TYR A 1 158 ? 2.391 13.995 -29.818 1.00 95.00 158 TYR A C 1
ATOM 1304 O O . TYR A 1 158 ? 2.314 13.596 -28.655 1.00 95.00 158 TYR A O 1
ATOM 1312 N N . ALA A 1 159 ? 1.859 15.159 -30.202 1.00 95.19 159 ALA A N 1
ATOM 1313 C CA . ALA A 1 159 ? 1.190 16.068 -29.275 1.00 95.19 159 ALA A CA 1
ATOM 1314 C C . ALA A 1 159 ? -0.021 15.399 -28.603 1.00 95.19 159 ALA A C 1
ATOM 1316 O O . ALA A 1 159 ? -0.152 15.442 -27.380 1.00 95.19 159 ALA A O 1
ATOM 1317 N N . ARG A 1 160 ? -0.862 14.688 -29.368 1.00 96.06 160 ARG A N 1
ATOM 1318 C CA . ARG A 1 160 ? -2.021 13.952 -28.837 1.00 96.06 160 ARG A CA 1
ATOM 1319 C C . ARG A 1 160 ? -1.612 12.813 -27.903 1.00 96.06 160 ARG A C 1
ATOM 1321 O O . ARG A 1 160 ? -2.291 12.565 -26.905 1.00 96.06 160 ARG A O 1
ATOM 1328 N N . ARG A 1 161 ? -0.544 12.073 -28.217 1.00 94.19 161 ARG A N 1
ATOM 1329 C CA . ARG A 1 161 ? -0.002 11.024 -27.338 1.00 94.19 161 ARG A CA 1
ATOM 1330 C C . ARG A 1 161 ? 0.530 11.628 -26.042 1.00 94.19 161 ARG A C 1
ATOM 1332 O O . ARG A 1 161 ? 0.130 11.184 -24.971 1.00 94.19 161 ARG A O 1
ATOM 1339 N N . ARG A 1 162 ? 1.357 12.673 -26.127 1.00 94.56 162 ARG A N 1
ATOM 1340 C CA . ARG A 1 162 ? 1.929 13.350 -24.955 1.00 94.56 162 ARG A CA 1
ATOM 1341 C C . ARG A 1 162 ? 0.877 14.014 -24.081 1.00 94.56 162 ARG A C 1
ATOM 1343 O O . ARG A 1 162 ? 0.962 13.870 -22.870 1.00 94.56 162 ARG A O 1
ATOM 1350 N N . ALA A 1 163 ? -0.142 14.646 -24.659 1.00 94.75 163 ALA A N 1
ATOM 1351 C CA . ALA A 1 163 ? -1.256 15.206 -23.897 1.00 94.75 163 ALA A CA 1
ATOM 1352 C C . ALA A 1 163 ? -2.013 14.122 -23.110 1.00 94.75 163 ALA A C 1
ATOM 1354 O O . ALA A 1 163 ? -2.289 14.306 -21.928 1.00 94.75 163 ALA A O 1
ATOM 1355 N N . ARG A 1 164 ? -2.288 12.960 -23.726 1.00 94.81 164 ARG A N 1
ATOM 1356 C CA . ARG A 1 164 ? -2.916 11.817 -23.037 1.00 94.81 164 ARG A CA 1
ATOM 1357 C C . ARG A 1 164 ? -2.037 11.248 -21.925 1.00 94.81 164 ARG A C 1
ATOM 1359 O O . ARG A 1 164 ? -2.548 10.967 -20.846 1.00 94.81 164 ARG A O 1
ATOM 1366 N N . GLU A 1 165 ? -0.735 11.097 -22.173 1.00 92.50 165 GLU A N 1
ATOM 1367 C CA . GLU A 1 165 ? 0.223 10.642 -21.159 1.00 92.50 165 GLU A CA 1
ATOM 1368 C C . GLU A 1 165 ? 0.281 11.627 -19.978 1.00 92.50 165 GLU A C 1
ATOM 1370 O O . GLU A 1 165 ? 0.125 11.208 -18.836 1.00 92.50 165 GLU A O 1
ATOM 1375 N N . LEU A 1 166 ? 0.423 12.932 -20.238 1.00 93.62 166 LEU A N 1
ATOM 1376 C CA . LEU A 1 166 ? 0.452 13.970 -19.201 1.00 93.62 166 LEU A CA 1
ATOM 1377 C C . LEU A 1 166 ? -0.859 14.042 -18.415 1.00 93.62 166 LEU A C 1
ATOM 1379 O O . LEU A 1 166 ? -0.825 14.181 -17.197 1.00 93.62 166 LEU A O 1
ATOM 1383 N N . PHE A 1 167 ? -2.005 13.893 -19.081 1.00 93.94 167 PHE A N 1
ATOM 1384 C CA . PHE A 1 167 ? -3.296 13.805 -18.402 1.00 93.94 167 PHE A CA 1
ATOM 1385 C C . PHE A 1 167 ? -3.375 12.571 -17.491 1.00 93.94 167 PHE A C 1
ATOM 1387 O O . PHE A 1 167 ? -3.842 12.671 -16.357 1.00 93.94 167 PHE A O 1
ATOM 1394 N N . GLY A 1 168 ? -2.877 11.419 -17.954 1.00 92.69 168 GLY A N 1
ATOM 1395 C CA . GLY A 1 168 ? -2.766 10.205 -17.144 1.00 92.69 168 GLY A CA 1
ATOM 1396 C C . GLY A 1 168 ? -1.883 10.403 -15.911 1.00 92.69 168 GLY A C 1
ATOM 1397 O O . GLY A 1 168 ? -2.296 10.057 -14.806 1.00 92.69 168 GLY A O 1
ATOM 1398 N N . VAL A 1 169 ? -0.718 11.035 -16.079 1.00 92.25 169 VAL A N 1
ATOM 1399 C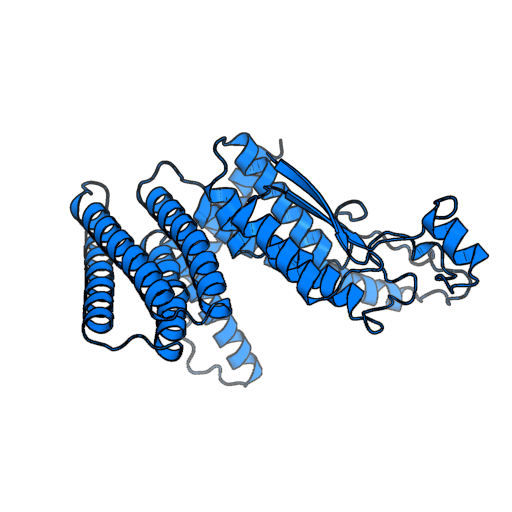 CA . VAL A 1 169 ? 0.191 11.371 -14.970 1.00 92.25 169 VAL A CA 1
ATOM 1400 C C . VAL A 1 169 ? -0.451 12.372 -14.008 1.00 92.25 169 VAL A C 1
ATOM 1402 O O . VAL A 1 169 ? -0.396 12.172 -12.801 1.00 92.25 169 VAL A O 1
ATOM 1405 N N . GLY A 1 170 ? -1.127 13.407 -14.511 1.00 92.56 170 GLY A N 1
ATOM 1406 C CA . GLY A 1 170 ? -1.851 14.368 -13.676 1.00 92.56 170 GLY A CA 1
ATOM 1407 C C . GLY A 1 170 ? -2.963 13.706 -12.859 1.00 92.56 170 GLY A C 1
ATOM 1408 O O . GLY A 1 170 ? -3.101 13.974 -11.666 1.00 92.56 170 GLY A O 1
ATOM 1409 N N . LYS A 1 171 ? -3.710 12.773 -13.464 1.00 92.19 171 LYS A N 1
ATOM 1410 C CA . LYS A 1 171 ? -4.710 11.960 -12.758 1.00 92.19 171 LYS A CA 1
ATOM 1411 C C . LYS A 1 171 ? -4.069 11.090 -11.675 1.00 92.19 171 LYS A C 1
ATOM 1413 O O . LYS A 1 171 ? -4.627 10.996 -10.584 1.00 92.19 171 LYS A O 1
ATOM 1418 N N . LEU A 1 172 ? -2.923 10.472 -11.963 1.00 91.94 172 LEU A N 1
ATOM 1419 C CA . LEU A 1 172 ? -2.171 9.677 -10.994 1.00 91.94 172 LEU A CA 1
ATOM 1420 C C . LEU A 1 172 ? -1.704 10.535 -9.812 1.00 91.94 172 LEU A C 1
ATOM 1422 O O . LEU A 1 172 ? -1.999 10.194 -8.671 1.00 91.94 172 LEU A O 1
ATOM 1426 N N . ILE A 1 173 ? -1.044 11.665 -10.076 1.00 91.69 173 ILE A N 1
ATOM 1427 C CA . ILE A 1 173 ? -0.573 12.594 -9.038 1.00 91.69 173 ILE A CA 1
ATOM 1428 C C . ILE A 1 173 ? -1.749 13.081 -8.187 1.00 91.69 173 ILE A C 1
ATOM 1430 O O . ILE A 1 173 ? -1.660 13.061 -6.965 1.00 91.69 173 ILE A O 1
ATOM 1434 N N . GLY A 1 174 ? -2.872 13.451 -8.811 1.00 89.62 174 GLY A N 1
ATOM 1435 C CA . GLY A 1 174 ? -4.082 13.837 -8.086 1.00 89.62 174 GLY A CA 1
ATOM 1436 C C . GLY A 1 174 ? -4.624 12.708 -7.205 1.00 89.62 174 GLY A C 1
ATOM 1437 O O . GLY A 1 174 ? -4.969 12.945 -6.052 1.00 89.62 174 GLY A O 1
ATOM 1438 N N . SER A 1 175 ? -4.659 11.472 -7.712 1.00 90.56 175 SER A N 1
ATOM 1439 C CA . SER A 1 175 ? -5.082 10.300 -6.934 1.00 90.56 175 SER A CA 1
ATOM 1440 C C . SER A 1 175 ? -4.173 10.051 -5.730 1.00 90.56 175 SER A C 1
ATOM 1442 O O . SER A 1 175 ? -4.677 9.835 -4.632 1.00 90.56 175 SER A O 1
ATOM 1444 N N . LEU A 1 176 ? -2.852 10.115 -5.922 1.00 92.56 176 LEU A N 1
ATOM 1445 C CA . LEU A 1 176 ? -1.872 9.926 -4.853 1.00 92.56 176 LEU A CA 1
ATOM 1446 C C . LEU A 1 176 ? -1.940 11.050 -3.823 1.00 92.56 176 LEU A C 1
ATOM 1448 O O . LEU A 1 176 ? -1.935 10.768 -2.635 1.00 92.56 176 LEU A O 1
ATOM 1452 N N . PHE A 1 177 ? -2.065 12.308 -4.251 1.00 90.62 177 PHE A N 1
ATOM 1453 C CA . PHE A 1 177 ? -2.224 13.448 -3.344 1.00 90.62 177 PHE A CA 1
ATOM 1454 C C . PHE A 1 177 ? -3.372 13.212 -2.360 1.00 90.62 177 PHE A C 1
ATOM 1456 O O . PHE A 1 177 ? -3.223 13.363 -1.152 1.00 90.62 177 PHE A O 1
ATOM 1463 N N . PHE A 1 178 ? -4.504 12.770 -2.895 1.00 87.12 178 PHE A N 1
ATOM 1464 C CA . PHE A 1 178 ? -5.695 12.453 -2.133 1.00 87.12 178 PHE A CA 1
ATOM 1465 C C . PHE A 1 178 ? -5.499 11.221 -1.228 1.00 87.12 178 PHE A C 1
ATOM 1467 O O . PHE A 1 178 ? -5.807 11.268 -0.039 1.00 87.12 178 PHE A O 1
ATOM 1474 N N . GLU A 1 179 ? -4.934 10.130 -1.737 1.00 91.19 179 GLU A N 1
ATOM 1475 C CA . GLU A 1 179 ? -4.612 8.956 -0.916 1.00 91.19 179 GLU A CA 1
ATOM 1476 C C . GLU A 1 179 ? -3.697 9.314 0.269 1.00 91.19 179 GLU A C 1
ATOM 1478 O O . GLU A 1 179 ? -3.983 8.954 1.414 1.00 91.19 179 GLU A O 1
ATOM 1483 N N . PHE A 1 180 ? -2.639 10.082 0.013 1.00 93.19 180 PHE A N 1
ATOM 1484 C CA . PHE A 1 180 ? -1.649 10.470 1.014 1.00 93.19 180 PHE A CA 1
ATOM 1485 C C . PHE A 1 180 ? -2.137 11.551 1.973 1.00 93.19 180 PHE A C 1
ATOM 1487 O O . PHE A 1 180 ? -1.716 11.564 3.128 1.00 93.19 180 PHE A O 1
ATOM 1494 N N . GLU A 1 181 ? -3.068 12.405 1.562 1.00 90.06 181 GLU A N 1
ATOM 1495 C CA . GLU A 1 181 ? -3.776 13.289 2.483 1.00 90.06 181 GLU A CA 1
ATOM 1496 C C . GLU A 1 181 ? -4.587 12.473 3.507 1.00 90.06 181 GLU A C 1
ATOM 1498 O O . GLU A 1 181 ? -4.548 12.774 4.701 1.00 90.06 181 GLU A O 1
ATOM 1503 N N . GLU A 1 182 ? -5.282 11.407 3.087 1.00 90.31 182 GLU A N 1
ATOM 1504 C CA . GLU A 1 182 ? -5.979 10.517 4.026 1.00 90.31 182 GLU A CA 1
ATOM 1505 C C . GLU A 1 182 ? -4.995 9.820 4.973 1.00 90.31 182 GLU A C 1
ATOM 1507 O O . GLU A 1 182 ? -5.216 9.826 6.185 1.00 90.31 182 GLU A O 1
ATOM 1512 N N . ILE A 1 183 ? -3.895 9.274 4.440 1.00 92.75 183 ILE A N 1
ATOM 1513 C CA . ILE A 1 183 ? -2.826 8.654 5.239 1.00 92.75 183 ILE A CA 1
ATOM 1514 C C . ILE A 1 183 ? -2.290 9.656 6.264 1.00 92.75 183 ILE A C 1
ATOM 1516 O O . ILE A 1 183 ? -2.286 9.368 7.457 1.00 92.75 183 ILE A O 1
ATOM 1520 N N . TRP A 1 184 ? -1.925 10.864 5.833 1.00 92.00 184 TRP A N 1
ATOM 1521 C CA . TRP A 1 184 ? -1.433 11.917 6.717 1.00 92.00 184 TRP A CA 1
ATOM 1522 C C . TRP A 1 184 ? -2.428 12.220 7.840 1.00 92.00 184 TRP A C 1
ATOM 1524 O O . TRP A 1 184 ? -2.044 12.352 9.001 1.00 92.00 184 TRP A O 1
ATOM 1534 N N . MET A 1 185 ? -3.724 12.280 7.538 1.00 89.00 185 MET A N 1
ATOM 1535 C CA . MET A 1 185 ? -4.762 12.510 8.544 1.00 89.00 185 MET A CA 1
ATOM 1536 C C . MET A 1 185 ? -4.875 11.359 9.551 1.00 89.00 185 MET A C 1
ATOM 1538 O O . MET A 1 185 ? -5.113 11.619 10.736 1.00 89.00 185 MET A O 1
ATOM 1542 N N . LEU A 1 186 ? -4.663 10.121 9.102 1.00 90.06 186 LEU A N 1
ATOM 1543 C CA . LEU A 1 186 ? -4.616 8.924 9.943 1.00 90.06 186 LEU A CA 1
ATOM 1544 C C . LEU A 1 186 ? -3.380 8.868 10.842 1.00 90.06 186 LEU A C 1
ATOM 1546 O O . LEU A 1 186 ? -3.449 8.213 11.875 1.00 90.06 186 LEU A O 1
ATOM 1550 N N . THR A 1 187 ? -2.285 9.558 10.509 1.00 91.44 187 THR A N 1
ATOM 1551 C CA . THR A 1 187 ? -0.991 9.335 11.181 1.00 91.44 187 THR A CA 1
ATOM 1552 C C . THR A 1 187 ? -0.345 10.570 11.819 1.00 91.44 187 THR A C 1
ATOM 1554 O O . THR A 1 187 ? 0.561 10.426 12.636 1.00 91.44 187 THR A O 1
ATOM 1557 N N . ARG A 1 188 ? -0.825 11.788 11.531 1.00 85.25 188 ARG A N 1
ATOM 1558 C CA . ARG A 1 188 ? -0.165 13.055 11.924 1.00 85.25 188 ARG A CA 1
ATOM 1559 C C . ARG A 1 188 ? -0.140 13.421 13.417 1.00 85.25 188 ARG A C 1
ATOM 1561 O O . ARG A 1 188 ? 0.635 14.294 13.786 1.00 85.25 188 ARG A O 1
ATOM 1568 N N . LYS A 1 189 ? -1.036 12.891 14.260 1.00 81.50 189 LYS A N 1
ATOM 1569 C CA . LYS A 1 189 ? -1.269 13.392 15.637 1.00 81.50 189 LYS A CA 1
ATOM 1570 C C . LYS A 1 189 ? -1.122 12.299 16.691 1.00 81.50 189 LYS A C 1
ATOM 1572 O O . LYS A 1 189 ? -2.076 11.975 17.382 1.00 81.50 189 LYS A O 1
ATOM 1577 N N . LYS A 1 190 ? 0.074 11.734 16.819 1.00 76.38 190 LYS A N 1
ATOM 1578 C CA . LYS A 1 190 ? 0.322 10.556 17.669 1.00 76.38 190 LYS A CA 1
ATOM 1579 C C . LYS A 1 190 ? 0.057 10.773 19.157 1.00 76.38 190 LYS A C 1
ATOM 1581 O O . LYS A 1 190 ? -0.399 9.854 19.821 1.00 76.38 190 LYS A O 1
ATOM 1586 N N . GLU A 1 191 ? 0.301 11.985 19.645 1.00 78.94 191 GLU A N 1
ATOM 1587 C CA . GLU A 1 191 ? 0.096 12.365 21.048 1.00 78.94 191 GLU A CA 1
ATOM 1588 C C . GLU A 1 191 ? -1.387 12.402 21.453 1.00 78.94 191 GLU A C 1
ATOM 1590 O O . GLU A 1 191 ? -1.714 12.277 22.630 1.00 78.94 191 GLU A O 1
ATOM 1595 N N . ASP A 1 192 ? -2.311 12.563 20.495 1.00 85.06 192 ASP A N 1
ATOM 1596 C CA . ASP A 1 192 ? -3.742 12.551 20.798 1.00 85.06 192 ASP A CA 1
ATOM 1597 C C . ASP A 1 192 ? -4.183 11.099 21.096 1.00 85.06 192 ASP A C 1
ATOM 1599 O O . ASP A 1 192 ? -3.956 10.205 20.266 1.00 85.06 192 ASP A O 1
ATOM 1603 N N . PRO A 1 193 ? -4.860 10.843 22.237 1.00 86.38 193 PRO A N 1
ATOM 1604 C CA . PRO A 1 193 ? -5.267 9.501 22.662 1.00 86.38 193 PRO A CA 1
ATOM 1605 C C . PRO A 1 193 ? -6.032 8.697 21.604 1.00 86.38 193 PRO A C 1
ATOM 1607 O O . PRO A 1 193 ? -5.994 7.462 21.601 1.00 86.38 193 PRO A O 1
ATOM 1610 N N . ARG A 1 194 ? -6.714 9.376 20.672 1.00 87.00 194 ARG A N 1
ATOM 1611 C CA . ARG A 1 194 ? -7.432 8.728 19.568 1.00 87.00 194 ARG A CA 1
ATOM 1612 C C . ARG A 1 194 ? -6.497 8.049 18.574 1.00 87.00 194 ARG A C 1
ATOM 1614 O O . ARG A 1 194 ? -6.769 6.917 18.175 1.00 87.00 194 ARG A O 1
ATOM 1621 N N . TRP A 1 195 ? -5.421 8.727 18.181 1.00 88.25 195 TRP A N 1
ATOM 1622 C CA . TRP A 1 195 ? -4.418 8.192 17.259 1.00 88.25 195 TRP A CA 1
ATOM 1623 C C . TRP A 1 195 ? -3.542 7.154 17.948 1.00 88.25 195 TRP A C 1
ATOM 1625 O O . TRP A 1 195 ? -3.249 6.131 17.340 1.00 88.25 195 TRP A O 1
ATOM 1635 N N . ALA A 1 196 ? -3.198 7.363 19.223 1.00 88.00 196 ALA A N 1
ATOM 1636 C CA . ALA A 1 196 ? -2.502 6.356 20.020 1.00 88.00 196 ALA A CA 1
ATOM 1637 C C . ALA A 1 196 ? -3.304 5.044 20.089 1.00 88.00 196 ALA A C 1
ATOM 1639 O O . ALA A 1 196 ? -2.765 3.967 19.854 1.00 88.00 196 ALA A O 1
ATOM 1640 N N . THR A 1 197 ? -4.619 5.135 20.315 1.00 90.06 197 THR A N 1
ATOM 1641 C CA . THR A 1 197 ? -5.518 3.970 20.288 1.00 90.06 197 THR A CA 1
ATOM 1642 C C . THR A 1 197 ? -5.600 3.333 18.897 1.00 90.06 197 THR A C 1
ATOM 1644 O O . THR A 1 197 ? -5.599 2.111 18.792 1.00 90.06 197 THR A O 1
ATOM 1647 N N . LEU A 1 198 ? -5.619 4.127 17.817 1.00 91.00 198 LEU A N 1
ATOM 1648 C CA . LEU A 1 198 ? -5.572 3.587 16.450 1.00 91.00 198 LEU A CA 1
ATOM 1649 C C . LEU A 1 198 ? -4.276 2.802 16.207 1.00 91.00 198 LEU A C 1
ATOM 1651 O O . LEU A 1 198 ? -4.321 1.689 15.688 1.00 91.00 198 LEU A O 1
ATOM 1655 N N . ALA A 1 199 ? -3.134 3.375 16.592 1.00 90.50 199 ALA A N 1
ATOM 1656 C CA . ALA A 1 199 ? -1.825 2.745 16.465 1.00 90.50 199 ALA A CA 1
ATOM 1657 C C . ALA A 1 199 ? -1.762 1.427 17.243 1.00 90.50 199 ALA A C 1
ATOM 1659 O O . ALA A 1 199 ? -1.332 0.415 16.694 1.00 90.50 199 ALA A O 1
ATOM 1660 N N . GLU A 1 200 ? -2.259 1.419 18.480 1.00 91.25 200 GLU A N 1
ATOM 1661 C CA . GLU A 1 200 ? -2.326 0.224 19.318 1.00 91.25 200 GLU A CA 1
ATOM 1662 C C . GLU A 1 200 ? -3.201 -0.873 18.691 1.00 91.25 200 GLU A C 1
ATOM 1664 O O . GLU A 1 200 ? -2.761 -2.018 18.571 1.00 91.25 200 GLU A O 1
ATOM 1669 N N . LEU A 1 201 ? -4.415 -0.528 18.245 1.00 92.38 201 LEU A N 1
ATOM 1670 C CA . LEU A 1 201 ? -5.337 -1.475 17.611 1.00 92.38 201 LEU A CA 1
ATOM 1671 C C . LEU A 1 201 ? -4.739 -2.080 16.337 1.00 92.38 201 LEU A C 1
ATOM 1673 O O . LEU A 1 201 ? -4.779 -3.297 16.163 1.00 92.38 201 LEU A O 1
ATOM 1677 N N . ARG A 1 202 ? -4.148 -1.253 15.464 1.00 91.75 202 ARG A N 1
ATOM 1678 C CA . ARG A 1 202 ? -3.529 -1.721 14.213 1.00 91.75 202 ARG A CA 1
ATOM 1679 C C . ARG A 1 202 ? -2.286 -2.573 14.472 1.00 91.75 202 ARG A C 1
ATOM 1681 O O . ARG A 1 202 ? -2.107 -3.594 13.812 1.00 91.75 202 ARG A O 1
ATOM 1688 N N . ALA A 1 203 ? -1.463 -2.210 15.457 1.00 89.94 203 ALA A N 1
ATOM 1689 C CA . ALA A 1 203 ? -0.294 -2.996 15.842 1.00 89.94 203 ALA A CA 1
ATOM 1690 C C . ALA A 1 203 ? -0.683 -4.374 16.399 1.00 89.94 203 ALA A C 1
ATOM 1692 O O . ALA A 1 203 ? -0.094 -5.381 16.004 1.00 89.94 203 ALA A O 1
ATOM 1693 N N . LYS A 1 204 ? -1.693 -4.436 17.279 1.00 92.00 204 LYS A N 1
ATOM 1694 C CA . LYS A 1 204 ? -2.212 -5.703 17.816 1.00 92.00 204 LYS A CA 1
ATOM 1695 C C . LYS A 1 204 ? -2.864 -6.552 16.728 1.00 92.00 204 LYS A C 1
ATOM 1697 O O . LYS A 1 204 ? -2.636 -7.757 16.692 1.00 92.00 204 LYS A O 1
ATOM 1702 N N . TRP A 1 205 ? -3.613 -5.930 15.819 1.00 92.12 205 TRP A N 1
ATOM 1703 C CA . TRP A 1 205 ? -4.226 -6.623 14.690 1.00 92.12 205 TRP A CA 1
ATOM 1704 C C . TRP A 1 205 ? -3.190 -7.304 13.794 1.00 92.12 205 TRP A C 1
ATOM 1706 O O . TRP A 1 205 ? -3.325 -8.494 13.538 1.00 92.12 205 TRP A O 1
ATOM 1716 N N . ALA A 1 206 ? -2.115 -6.607 13.410 1.00 88.06 206 ALA A N 1
ATOM 1717 C CA . ALA A 1 206 ? -1.052 -7.193 12.588 1.00 88.06 206 ALA A CA 1
ATOM 1718 C C . ALA A 1 206 ? -0.407 -8.432 13.244 1.00 88.06 206 ALA A C 1
ATOM 1720 O O . ALA A 1 206 ? -0.134 -9.428 12.579 1.00 88.06 206 ALA A O 1
ATOM 1721 N N . VAL A 1 207 ? -0.210 -8.404 14.569 1.00 89.19 207 VAL A N 1
ATOM 1722 C CA . VAL A 1 207 ? 0.310 -9.561 15.321 1.00 89.19 207 VAL A CA 1
ATOM 1723 C C . VAL A 1 207 ? -0.688 -10.721 15.325 1.00 89.19 207 VAL A C 1
ATOM 1725 O O . VAL A 1 207 ? -0.289 -11.872 15.149 1.00 89.19 207 VAL A O 1
ATOM 1728 N N . VAL A 1 208 ? -1.975 -10.433 15.517 1.00 91.44 208 VAL A N 1
ATOM 1729 C CA . VAL A 1 208 ? -3.027 -11.457 15.558 1.00 91.44 208 VAL A CA 1
ATOM 1730 C C . VAL A 1 208 ? -3.250 -12.088 14.190 1.00 91.44 208 VAL A C 1
ATOM 1732 O O . VAL A 1 208 ? -3.320 -13.308 14.125 1.00 91.44 208 VAL A O 1
ATOM 1735 N N . GLN A 1 209 ? -3.261 -11.310 13.104 1.00 88.81 209 GLN A N 1
ATOM 1736 C CA . GLN A 1 209 ? -3.346 -11.847 11.739 1.00 88.81 209 GLN A CA 1
ATOM 1737 C C . GLN A 1 209 ? -2.251 -12.881 11.470 1.00 88.81 209 GLN A C 1
ATOM 1739 O O . GLN A 1 209 ? -2.530 -13.960 10.954 1.00 88.81 209 GLN A O 1
ATOM 1744 N N . ARG A 1 210 ? -1.012 -12.584 11.881 1.00 85.31 210 ARG A N 1
ATOM 1745 C CA . ARG A 1 210 ? 0.103 -13.523 11.737 1.00 85.31 210 ARG A CA 1
ATOM 1746 C C . ARG A 1 210 ? -0.127 -14.805 12.537 1.00 85.31 210 ARG A C 1
ATOM 1748 O O . ARG A 1 210 ? -0.010 -15.894 11.991 1.00 85.31 210 ARG A O 1
ATOM 1755 N N . ARG A 1 211 ?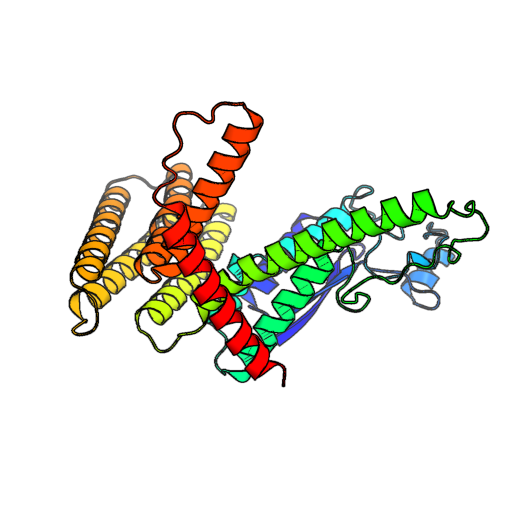 -0.493 -14.687 13.817 1.00 89.31 211 ARG A N 1
ATOM 1756 C CA . ARG A 1 211 ? -0.747 -15.853 14.681 1.00 89.31 211 ARG A CA 1
ATOM 1757 C C . ARG A 1 211 ? -1.904 -16.709 14.173 1.00 89.31 211 ARG A C 1
ATOM 1759 O O . ARG A 1 211 ? -1.809 -17.928 14.207 1.00 89.31 211 ARG A O 1
ATOM 1766 N N . VAL A 1 212 ? -2.964 -16.082 13.665 1.00 89.69 212 VAL A N 1
ATOM 1767 C CA . VAL A 1 212 ? -4.097 -16.779 13.043 1.00 89.69 212 VAL A CA 1
ATOM 1768 C C . VAL A 1 212 ? -3.642 -17.535 11.795 1.00 89.69 212 VAL A C 1
ATOM 1770 O O . VAL A 1 212 ? -3.966 -18.713 11.673 1.00 89.69 212 VAL A O 1
ATOM 1773 N N . ALA A 1 213 ? -2.830 -16.920 10.930 1.00 86.19 213 ALA A N 1
ATOM 1774 C CA . ALA A 1 213 ? -2.265 -17.591 9.758 1.00 86.19 213 ALA A CA 1
ATOM 1775 C C . ALA A 1 213 ? -1.351 -18.775 10.139 1.00 86.19 213 ALA A C 1
ATOM 1777 O O . ALA A 1 213 ? -1.435 -19.846 9.542 1.00 86.19 213 ALA A O 1
ATOM 1778 N N . GLU A 1 214 ? -0.516 -18.631 11.173 1.00 86.81 214 GLU A N 1
ATOM 1779 C CA . GLU A 1 214 ? 0.302 -19.733 11.703 1.00 86.81 214 GLU A CA 1
ATOM 1780 C C . GLU A 1 214 ? -0.560 -20.879 12.268 1.00 86.81 214 GLU A C 1
ATOM 1782 O O . GLU A 1 214 ? -0.222 -22.057 12.116 1.00 86.81 214 GLU A O 1
ATOM 1787 N N . SER A 1 215 ? -1.665 -20.551 12.943 1.00 89.00 215 SER A N 1
ATOM 1788 C CA . SER A 1 215 ? -2.615 -21.528 13.479 1.00 89.00 215 SER A CA 1
ATOM 1789 C C . SER A 1 215 ? -3.415 -22.231 12.381 1.00 89.00 215 SER A C 1
ATOM 1791 O O . SER A 1 215 ? -3.708 -23.415 12.545 1.00 89.00 215 SER A O 1
ATOM 1793 N N . ASP A 1 216 ? -3.719 -21.552 11.272 1.00 87.00 216 ASP A N 1
ATOM 1794 C CA . ASP A 1 216 ? -4.387 -22.123 10.092 1.00 87.00 216 ASP A CA 1
ATOM 1795 C C . ASP A 1 216 ? -3.535 -23.220 9.451 1.00 87.00 216 ASP A C 1
ATOM 1797 O O . ASP A 1 216 ? -3.979 -24.360 9.318 1.00 87.00 216 ASP A O 1
ATOM 1801 N N . VAL A 1 217 ? -2.244 -22.944 9.230 1.00 86.06 217 VAL A N 1
ATOM 1802 C CA . VAL A 1 217 ? -1.281 -23.940 8.720 1.00 86.06 217 VAL A CA 1
ATOM 1803 C C . VAL A 1 217 ? -1.178 -25.168 9.633 1.00 86.06 217 VAL A C 1
ATOM 1805 O O . VAL A 1 217 ? -0.984 -26.285 9.161 1.00 86.06 217 VAL A O 1
ATOM 1808 N N . LYS A 1 218 ? -1.318 -24.981 10.950 1.00 87.75 218 LYS A N 1
ATOM 1809 C CA . LYS A 1 218 ? -1.244 -26.063 11.946 1.00 87.75 218 LYS A CA 1
ATOM 1810 C C . LYS A 1 218 ? -2.595 -26.734 12.224 1.00 87.75 218 LYS A C 1
ATOM 1812 O O . LYS A 1 218 ? -2.644 -27.647 13.044 1.00 87.75 218 LYS A O 1
ATOM 1817 N N . GLY A 1 219 ? -3.688 -26.274 11.610 1.00 88.12 219 GLY A N 1
ATOM 1818 C CA . GLY A 1 219 ? -5.043 -26.777 11.856 1.00 88.12 219 GLY A CA 1
ATOM 1819 C C . GLY A 1 219 ? -5.593 -26.484 13.260 1.00 88.12 219 GLY A C 1
ATOM 1820 O O . GLY A 1 219 ? -6.556 -27.118 13.689 1.00 88.12 219 GLY A O 1
ATOM 1821 N N . ARG A 1 220 ? -5.009 -25.531 13.999 1.00 91.50 220 ARG A N 1
ATOM 1822 C CA . ARG A 1 220 ? -5.356 -25.225 15.401 1.00 91.50 220 ARG A CA 1
ATOM 1823 C C . ARG A 1 220 ? -6.384 -24.096 15.487 1.00 91.50 220 ARG A C 1
ATOM 1825 O O . ARG A 1 220 ? -6.066 -22.965 15.853 1.00 91.50 220 ARG A O 1
ATOM 1832 N N . CYS A 1 221 ? -7.632 -24.417 15.149 1.00 90.19 221 CYS A N 1
ATOM 1833 C CA . CYS A 1 221 ? -8.736 -23.449 15.101 1.00 90.19 221 CYS A CA 1
ATOM 1834 C C . CYS A 1 221 ? -9.045 -22.794 16.464 1.00 90.19 221 CYS A C 1
ATOM 1836 O O . CYS A 1 221 ? -9.430 -21.620 16.518 1.00 90.19 221 CYS A O 1
ATOM 1838 N N . ASP A 1 222 ? -8.869 -23.528 17.565 1.00 89.62 222 ASP A N 1
ATOM 1839 C CA . ASP A 1 222 ? -9.134 -23.023 18.918 1.00 89.62 222 ASP A CA 1
ATOM 1840 C C . ASP A 1 222 ? -8.167 -21.894 19.293 1.00 89.62 222 ASP A C 1
ATOM 1842 O O . ASP A 1 222 ? -8.589 -20.843 19.778 1.00 89.62 222 ASP A O 1
ATOM 1846 N N . GLU A 1 223 ? -6.878 -22.067 18.981 1.00 91.94 223 GLU A N 1
ATOM 1847 C CA . GLU A 1 223 ? -5.846 -21.049 19.209 1.00 91.94 223 GLU A CA 1
ATOM 1848 C C . GLU A 1 223 ? -6.125 -19.781 18.392 1.00 91.94 223 GLU A C 1
ATOM 1850 O O . GLU A 1 223 ? -6.092 -18.677 18.938 1.00 91.94 223 GLU A O 1
ATOM 1855 N N . ALA A 1 224 ? -6.476 -19.926 17.108 1.00 91.81 224 ALA A N 1
ATOM 1856 C CA . ALA A 1 224 ? -6.832 -18.795 16.248 1.00 91.81 224 ALA A CA 1
ATOM 1857 C C . ALA A 1 224 ? -8.029 -18.008 16.809 1.00 91.81 224 ALA A C 1
ATOM 1859 O O . ALA A 1 224 ? -8.015 -16.776 16.869 1.00 91.81 224 ALA A O 1
ATOM 1860 N N . THR A 1 225 ? -9.053 -18.724 17.281 1.00 92.31 225 THR A N 1
ATOM 1861 C CA . THR A 1 225 ? -10.242 -18.118 17.897 1.00 92.31 225 THR A CA 1
ATOM 1862 C C . THR A 1 225 ? -9.878 -17.377 19.187 1.00 92.31 225 THR A C 1
ATOM 1864 O O . THR A 1 225 ? -10.361 -16.267 19.424 1.00 92.31 225 THR A O 1
ATOM 1867 N N . GLN A 1 226 ? -8.982 -17.941 20.001 1.00 92.19 226 GLN A N 1
ATOM 1868 C CA . GLN A 1 226 ? -8.531 -17.329 21.249 1.00 92.19 226 GLN A CA 1
ATOM 1869 C C . GLN A 1 226 ? -7.702 -16.053 21.017 1.00 92.19 226 GLN A C 1
ATOM 1871 O O . GLN A 1 226 ? -7.864 -15.078 21.751 1.00 92.19 226 GLN A O 1
ATOM 1876 N N . GLU A 1 227 ? -6.855 -16.015 19.986 1.00 94.00 227 GLU A N 1
ATOM 1877 C CA . GLU A 1 227 ? -6.096 -14.811 19.616 1.00 94.00 227 GLU A CA 1
ATOM 1878 C C . GLU A 1 227 ? -7.017 -13.670 19.153 1.00 94.00 227 GLU A C 1
ATOM 1880 O O . GLU A 1 227 ? -6.868 -12.528 19.600 1.00 94.00 227 GLU A O 1
ATOM 1885 N N . LEU A 1 228 ? -8.029 -13.977 18.334 1.00 93.25 228 LEU A N 1
ATOM 1886 C CA . LEU A 1 228 ? -9.040 -12.999 17.915 1.00 93.25 228 LEU A CA 1
ATOM 1887 C C . LEU A 1 228 ? -9.861 -12.480 19.100 1.00 93.25 228 LEU A C 1
ATOM 1889 O O . LEU A 1 228 ? -10.108 -11.276 19.205 1.00 93.25 228 LEU A O 1
ATOM 1893 N N . ARG A 1 229 ? -10.238 -13.366 20.028 1.00 93.62 229 ARG A N 1
ATOM 1894 C CA . ARG A 1 229 ? -10.931 -12.996 21.267 1.00 93.62 229 ARG A CA 1
ATOM 1895 C C . ARG A 1 229 ? -10.107 -12.010 22.097 1.00 93.62 229 ARG A C 1
ATOM 1897 O O . ARG A 1 229 ? -10.621 -10.955 22.459 1.00 93.62 229 ARG A O 1
ATOM 1904 N N . ARG A 1 230 ? -8.825 -12.303 22.343 1.00 94.31 230 ARG A N 1
ATOM 1905 C CA . ARG A 1 230 ? -7.917 -11.423 23.108 1.00 94.31 230 ARG A CA 1
ATOM 1906 C C . ARG A 1 230 ? -7.814 -10.027 22.494 1.00 94.31 230 ARG A C 1
ATOM 1908 O O . ARG A 1 230 ? -7.789 -9.031 23.220 1.00 94.31 230 ARG A O 1
ATOM 1915 N N . LEU A 1 231 ? -7.779 -9.937 21.162 1.00 95.06 231 LEU A N 1
ATOM 1916 C CA . LEU A 1 231 ? -7.790 -8.651 20.467 1.00 95.06 231 LEU A CA 1
ATOM 1917 C C . LEU A 1 231 ? -9.081 -7.878 20.721 1.00 95.06 231 LEU A C 1
ATOM 1919 O O . LEU A 1 231 ? -9.021 -6.695 21.049 1.00 95.06 231 LEU A O 1
ATOM 1923 N N . LEU A 1 232 ? -10.232 -8.533 20.566 1.00 94.69 232 LEU A N 1
ATOM 1924 C CA . LEU A 1 232 ? -11.539 -7.910 20.763 1.00 94.69 232 LEU A CA 1
ATOM 1925 C C . LEU A 1 232 ? -11.739 -7.462 22.218 1.00 94.69 232 LEU A C 1
ATOM 1927 O O . LEU A 1 232 ? -12.215 -6.352 22.440 1.00 94.69 232 LEU A O 1
ATOM 1931 N N . GLU A 1 233 ? -11.312 -8.257 23.203 1.00 94.81 233 GLU A N 1
ATOM 1932 C CA . GLU A 1 233 ? -11.338 -7.885 24.627 1.00 94.81 233 GLU A CA 1
ATOM 1933 C C . GLU A 1 233 ? -10.474 -6.649 24.891 1.00 94.81 233 GLU A C 1
ATOM 1935 O O . GLU A 1 233 ? -10.911 -5.686 25.528 1.00 94.81 233 GLU A O 1
ATOM 1940 N N . SER A 1 234 ? -9.251 -6.643 24.353 1.00 95.06 234 SER A N 1
ATOM 1941 C CA . SER A 1 234 ? -8.365 -5.490 24.460 1.00 95.06 234 SER A CA 1
ATOM 1942 C C . SER A 1 234 ? -8.942 -4.254 23.768 1.00 95.06 234 SER A C 1
ATOM 1944 O O . SER A 1 234 ? -8.766 -3.146 24.275 1.00 95.06 234 SER A O 1
ATOM 1946 N N . ALA A 1 235 ? -9.586 -4.422 22.614 1.00 94.19 235 ALA A N 1
ATOM 1947 C CA . ALA A 1 235 ? -10.185 -3.328 21.868 1.00 94.19 235 ALA A CA 1
ATOM 1948 C C . ALA A 1 235 ? -11.392 -2.746 22.609 1.00 94.19 235 ALA A C 1
ATOM 1950 O O . ALA A 1 235 ? -11.473 -1.529 22.760 1.00 94.19 235 ALA A O 1
ATOM 1951 N N . SER A 1 236 ? -12.284 -3.600 23.121 1.00 93.81 236 SER A N 1
ATOM 1952 C CA . SER A 1 236 ? -13.434 -3.185 23.928 1.00 93.81 236 SER A CA 1
ATOM 1953 C C . SER A 1 236 ? -12.989 -2.354 25.131 1.00 93.81 236 SER A C 1
ATOM 1955 O O . SER A 1 236 ? -13.425 -1.210 25.285 1.00 93.81 236 SER A O 1
ATOM 1957 N N . ARG A 1 237 ? -12.035 -2.867 25.922 1.00 93.25 237 ARG A N 1
ATOM 1958 C CA . ARG A 1 237 ? -11.497 -2.157 27.092 1.00 93.25 237 ARG A CA 1
ATOM 1959 C C . ARG A 1 237 ? -10.983 -0.769 26.721 1.00 93.25 237 ARG A C 1
ATOM 1961 O O . ARG A 1 237 ? -11.366 0.218 27.344 1.00 93.25 237 ARG A O 1
ATOM 1968 N N . ARG A 1 238 ? -10.179 -0.682 25.660 1.00 91.75 238 ARG A N 1
ATOM 1969 C CA . ARG A 1 238 ? -9.597 0.585 25.213 1.00 91.75 238 ARG A CA 1
ATOM 1970 C C . ARG A 1 238 ? -10.651 1.582 24.720 1.00 91.75 238 ARG A C 1
ATOM 1972 O O . ARG A 1 238 ? -10.531 2.779 24.976 1.00 91.75 238 ARG A O 1
ATOM 1979 N N . LEU A 1 239 ? -11.693 1.110 24.033 1.00 91.44 239 LEU A N 1
ATOM 1980 C CA . LEU A 1 239 ? -12.811 1.951 23.593 1.00 91.44 239 LEU A CA 1
ATOM 1981 C C . LEU A 1 239 ? -13.631 2.480 24.777 1.00 91.44 239 LEU A C 1
ATOM 1983 O O . LEU A 1 239 ? -14.008 3.654 24.770 1.00 91.44 239 LEU A O 1
ATOM 1987 N N . HIS A 1 240 ? -13.872 1.647 25.794 1.00 91.00 240 HIS A N 1
ATOM 1988 C CA . HIS A 1 240 ? -14.538 2.054 27.036 1.00 91.00 240 HIS A CA 1
ATOM 1989 C C . HIS A 1 240 ? -13.714 3.089 27.807 1.00 91.00 240 HIS A C 1
ATOM 1991 O O . HIS A 1 240 ? -14.254 4.131 28.177 1.00 91.00 240 HIS A O 1
ATOM 1997 N N . GLU A 1 241 ? -12.406 2.870 27.971 1.00 89.94 241 GLU A N 1
ATOM 1998 C CA . GLU A 1 241 ? -11.479 3.827 28.598 1.00 89.94 241 GLU A CA 1
ATOM 1999 C C . GLU A 1 241 ? -11.494 5.184 27.882 1.00 89.94 241 GLU A C 1
ATOM 2001 O O . GLU A 1 241 ? -11.671 6.229 28.511 1.00 89.94 241 GLU A O 1
ATOM 2006 N N . LEU A 1 242 ? -11.382 5.177 26.550 1.00 87.94 242 LEU A N 1
ATOM 2007 C CA . LEU A 1 242 ? -11.415 6.396 25.741 1.00 87.94 242 LEU A CA 1
ATOM 2008 C C . LEU A 1 242 ? -12.780 7.100 25.814 1.00 87.94 242 LEU A C 1
ATOM 2010 O O . LEU A 1 242 ? -12.854 8.331 25.805 1.00 87.94 242 LEU A O 1
ATOM 2014 N N . GLY A 1 243 ? -13.868 6.330 25.889 1.00 85.44 243 GLY A N 1
ATOM 2015 C CA . GLY A 1 243 ? -15.223 6.841 26.076 1.00 85.44 243 GLY A CA 1
ATOM 2016 C C . GLY A 1 243 ? -15.451 7.449 27.464 1.00 85.44 243 GLY A C 1
ATOM 2017 O O . GLY A 1 243 ? -16.156 8.451 27.581 1.00 85.44 243 GLY A O 1
ATOM 2018 N N . ALA A 1 244 ? -14.846 6.889 28.510 1.00 84.19 244 ALA A N 1
ATOM 2019 C CA . ALA A 1 244 ? -14.965 7.381 29.880 1.00 84.19 244 ALA A CA 1
ATOM 2020 C C . ALA A 1 244 ? -14.068 8.605 30.150 1.00 84.19 244 ALA A C 1
ATOM 2022 O O . ALA A 1 244 ? -14.495 9.556 30.802 1.00 84.19 244 ALA A O 1
ATOM 2023 N N . GLY A 1 245 ? -12.846 8.616 29.612 1.00 74.00 245 GLY A N 1
ATOM 2024 C CA . GLY A 1 245 ? -11.763 9.510 30.037 1.00 74.00 245 GLY A CA 1
ATOM 2025 C C . GLY A 1 245 ? -11.708 10.925 29.442 1.00 74.00 245 GLY A C 1
ATOM 2026 O O . GLY A 1 245 ? -10.633 11.514 29.436 1.00 74.00 245 GLY A O 1
ATOM 2027 N N . GLY A 1 246 ? -12.784 11.512 28.902 1.00 64.94 246 GLY A N 1
ATOM 2028 C CA . GLY A 1 246 ? -12.623 12.687 28.024 1.00 64.94 246 GLY A CA 1
ATOM 2029 C C . GLY A 1 246 ? -13.434 13.941 28.335 1.00 64.94 246 GLY A C 1
ATOM 2030 O O . GLY A 1 246 ? -14.469 14.131 27.700 1.00 64.94 246 GLY A O 1
ATOM 2031 N N . ALA A 1 247 ? -12.902 14.884 29.124 1.00 56.00 247 ALA A N 1
ATOM 2032 C CA . ALA A 1 247 ? -13.338 16.296 29.121 1.00 56.00 247 ALA A CA 1
ATOM 2033 C C . ALA A 1 247 ? -13.116 16.996 27.753 1.00 56.00 247 ALA A C 1
ATOM 2035 O O . ALA A 1 247 ? -13.740 18.010 27.456 1.00 56.00 247 ALA A O 1
ATOM 2036 N N . HIS A 1 248 ? -12.278 16.414 26.883 1.00 67.56 248 HIS A N 1
ATOM 2037 C CA . HIS A 1 248 ? -11.904 16.956 25.568 1.00 67.56 248 HIS A CA 1
ATOM 2038 C C . HIS A 1 248 ? -12.671 16.355 24.372 1.00 67.56 248 HIS A C 1
ATOM 2040 O O . HIS A 1 248 ? -12.496 16.800 23.236 1.00 67.56 248 HIS A O 1
ATOM 2046 N N . LEU A 1 249 ? -13.522 15.343 24.587 1.00 75.44 249 LEU A N 1
ATOM 2047 C CA . LEU A 1 249 ? -14.311 14.712 23.522 1.00 75.44 249 LEU A CA 1
ATOM 2048 C C . LEU A 1 249 ? -15.741 15.256 23.503 1.00 75.44 249 LEU A C 1
ATOM 2050 O O . LEU A 1 249 ? -16.415 15.315 24.528 1.00 75.44 249 LEU A O 1
ATOM 2054 N N . SER A 1 250 ? -16.248 15.586 22.310 1.00 82.00 250 SER A N 1
ATOM 2055 C CA . SER A 1 250 ? -17.653 15.988 22.162 1.00 82.00 250 SER A CA 1
ATOM 2056 C C . SER A 1 250 ? -18.601 14.862 22.593 1.00 82.00 250 SER A C 1
ATOM 2058 O O . SER A 1 250 ? -18.351 13.690 22.293 1.00 82.00 250 SER A O 1
ATOM 2060 N N . HIS A 1 251 ? -19.738 15.223 23.192 1.00 83.31 251 HIS A N 1
ATOM 2061 C CA . HIS A 1 251 ? -20.764 14.271 23.640 1.00 83.31 251 HIS A CA 1
ATOM 2062 C C . HIS A 1 251 ? -21.172 13.264 22.546 1.00 83.31 251 HIS A C 1
ATOM 2064 O O . HIS A 1 251 ? -21.319 12.070 22.797 1.00 83.31 251 HIS A O 1
ATOM 2070 N N . ARG A 1 252 ? -21.276 13.723 21.290 1.00 84.62 252 ARG A N 1
ATOM 2071 C CA . ARG A 1 252 ? -21.612 12.864 20.143 1.00 84.62 252 ARG A CA 1
ATOM 2072 C C . ARG A 1 252 ? -20.554 11.792 19.871 1.00 84.62 252 ARG A C 1
ATOM 2074 O O . ARG A 1 252 ? -20.919 10.667 19.548 1.00 84.62 252 ARG A O 1
ATOM 2081 N N . VAL A 1 253 ? -19.270 12.139 19.956 1.00 82.94 253 VAL A N 1
ATOM 2082 C CA . VAL A 1 253 ? -18.167 11.182 19.750 1.00 82.94 253 VAL A CA 1
ATOM 2083 C C . VAL A 1 253 ? -18.141 10.174 20.891 1.00 82.94 253 VAL A C 1
ATOM 2085 O O . VAL A 1 253 ? -18.068 8.980 20.627 1.00 82.94 253 VAL A O 1
ATOM 2088 N N . ARG A 1 254 ? -18.315 10.639 22.133 1.00 85.56 254 ARG A N 1
ATOM 2089 C CA . ARG A 1 254 ? -18.384 9.774 23.315 1.00 85.56 254 ARG A CA 1
ATOM 2090 C C . ARG A 1 254 ? -19.483 8.718 23.194 1.00 85.56 254 ARG A C 1
ATOM 2092 O O . ARG A 1 254 ? -19.204 7.531 23.309 1.00 85.56 254 ARG A O 1
ATOM 2099 N N . ARG A 1 255 ? -20.706 9.144 22.854 1.00 87.88 255 ARG A N 1
ATOM 2100 C CA . ARG A 1 255 ? -21.842 8.235 22.638 1.00 87.88 255 ARG A CA 1
ATOM 2101 C C . ARG A 1 255 ? -21.551 7.201 21.550 1.00 87.88 255 ARG A C 1
ATOM 2103 O O . ARG A 1 255 ? -21.883 6.036 21.716 1.00 87.88 255 ARG A O 1
ATOM 2110 N N . LYS A 1 256 ? -20.930 7.612 20.441 1.00 88.94 256 LYS A N 1
ATOM 2111 C CA . LYS A 1 256 ? -20.584 6.682 19.358 1.00 88.94 256 LYS A CA 1
ATOM 2112 C C . LYS A 1 256 ? -19.480 5.693 19.743 1.00 88.94 256 LYS A C 1
ATOM 2114 O O . LYS A 1 256 ? -19.554 4.545 19.329 1.00 88.94 256 LYS A O 1
ATOM 2119 N N . LEU A 1 257 ? -18.485 6.116 20.526 1.00 88.75 257 LEU A N 1
ATOM 2120 C CA . LEU A 1 257 ? -17.450 5.218 21.051 1.00 88.75 257 LEU A CA 1
ATOM 2121 C C . LEU A 1 257 ? -18.056 4.171 21.989 1.00 88.75 257 LEU A C 1
ATOM 2123 O O . LEU A 1 257 ? -17.769 2.993 21.830 1.00 88.75 257 LEU A O 1
ATOM 2127 N N . GLN A 1 258 ? -18.954 4.583 22.887 1.00 89.50 258 GLN A N 1
ATOM 2128 C CA . GLN A 1 258 ? -19.684 3.665 23.770 1.00 89.50 258 GLN A CA 1
ATOM 2129 C C . GLN A 1 258 ? -20.559 2.681 22.984 1.00 89.50 258 GLN A C 1
ATOM 2131 O O . GLN A 1 258 ? -20.566 1.493 23.283 1.00 89.50 258 GLN A O 1
ATOM 2136 N N . GLN A 1 259 ? -21.257 3.152 21.943 1.00 91.44 259 GLN A N 1
ATOM 2137 C CA . GLN A 1 259 ? -22.014 2.275 21.042 1.00 91.44 259 GLN A CA 1
ATOM 2138 C C . GLN A 1 259 ? -21.108 1.255 20.351 1.00 91.44 259 GLN A C 1
ATOM 2140 O O . GLN A 1 259 ? -21.458 0.082 20.278 1.00 91.44 259 GLN A O 1
ATOM 2145 N N . LYS A 1 260 ? -19.931 1.684 19.879 1.00 91.75 260 LYS A N 1
ATOM 2146 C CA . LYS A 1 260 ? -18.980 0.783 19.226 1.00 91.75 260 LYS A CA 1
ATOM 2147 C C . LYS A 1 260 ? -18.380 -0.226 20.204 1.00 91.75 260 LYS A C 1
ATOM 2149 O O . LYS A 1 260 ? -18.215 -1.382 19.843 1.00 91.75 260 LYS A O 1
ATOM 2154 N N . ALA A 1 261 ? -18.090 0.192 21.433 1.00 92.25 261 ALA A N 1
ATOM 2155 C CA . ALA A 1 261 ? -17.636 -0.705 22.489 1.00 92.25 261 ALA A CA 1
ATOM 2156 C C . ALA A 1 261 ? -18.700 -1.773 22.805 1.00 92.25 261 ALA A C 1
ATOM 2158 O O . ALA A 1 261 ? -18.379 -2.955 22.833 1.00 92.25 261 ALA A O 1
ATOM 2159 N N . ALA A 1 262 ? -19.976 -1.380 22.905 1.00 92.62 262 ALA A N 1
ATOM 2160 C CA . ALA A 1 262 ? -21.085 -2.314 23.101 1.00 92.62 262 ALA A CA 1
ATOM 2161 C C . ALA A 1 262 ? -21.255 -3.311 21.934 1.00 92.62 262 ALA A C 1
ATOM 2163 O O . ALA A 1 262 ? -21.515 -4.486 22.172 1.00 92.62 262 ALA A O 1
ATOM 2164 N N . GLU A 1 263 ? -21.062 -2.871 20.685 1.00 93.50 263 GLU A N 1
ATOM 2165 C CA . GLU A 1 263 ? -21.059 -3.749 19.498 1.00 93.50 263 GLU A CA 1
ATOM 2166 C C . GLU A 1 263 ? -19.928 -4.794 19.574 1.00 93.50 263 GLU A C 1
ATOM 2168 O O . GLU A 1 263 ? -20.127 -5.971 19.269 1.00 93.50 263 GLU A O 1
ATOM 2173 N N . VAL A 1 264 ? -18.738 -4.388 20.032 1.00 93.38 264 VAL A N 1
ATOM 2174 C CA . VAL A 1 264 ? -17.613 -5.308 20.268 1.00 93.38 264 VAL A CA 1
ATOM 2175 C C . VAL A 1 264 ? -17.924 -6.286 21.405 1.00 93.38 264 VAL A C 1
ATOM 2177 O O . VAL A 1 264 ? -17.631 -7.472 21.264 1.00 93.38 264 VAL A O 1
ATOM 2180 N N . ASP A 1 265 ? -18.555 -5.829 22.487 1.00 93.06 265 ASP A N 1
ATOM 2181 C CA . ASP A 1 265 ? -18.957 -6.679 23.617 1.00 93.06 265 ASP A CA 1
ATOM 2182 C C . ASP A 1 265 ? -19.999 -7.728 23.211 1.00 93.06 265 ASP A C 1
ATOM 2184 O O . ASP A 1 265 ? -19.911 -8.890 23.608 1.00 93.06 265 ASP A O 1
ATOM 2188 N N . GLU A 1 266 ? -20.976 -7.350 22.386 1.00 92.31 266 GLU A N 1
ATOM 2189 C CA . GLU A 1 266 ? -21.949 -8.286 21.822 1.00 92.31 266 GLU A CA 1
ATOM 2190 C C . GLU A 1 266 ? -21.257 -9.338 20.947 1.00 92.31 266 GLU A C 1
ATOM 2192 O O . GLU A 1 266 ? -21.526 -10.538 21.067 1.00 92.31 266 GLU A O 1
ATOM 2197 N N . ARG A 1 267 ? -20.296 -8.909 20.119 1.00 90.69 267 ARG A N 1
ATOM 2198 C CA . ARG A 1 267 ? -19.516 -9.821 19.280 1.00 90.69 267 ARG A CA 1
ATOM 2199 C C . ARG A 1 267 ? -18.684 -10.794 20.113 1.00 90.69 267 ARG A C 1
ATOM 2201 O O . ARG A 1 267 ? -18.681 -11.982 19.794 1.00 90.69 267 ARG A O 1
ATOM 2208 N N . LEU A 1 268 ? -18.049 -10.325 21.187 1.00 91.50 268 LEU A N 1
ATOM 2209 C CA . LEU A 1 268 ? -17.325 -11.163 22.149 1.00 91.50 268 LEU A CA 1
ATOM 2210 C C . LEU A 1 268 ? -18.233 -12.229 22.770 1.00 91.50 268 LEU A C 1
ATOM 2212 O O . LEU A 1 268 ? -17.906 -13.411 22.723 1.00 91.50 268 LEU A O 1
ATOM 2216 N N . ARG A 1 269 ? -19.420 -11.843 23.254 1.00 90.56 269 ARG A N 1
ATOM 2217 C CA . ARG A 1 269 ? -20.400 -12.804 23.793 1.00 90.56 269 ARG A CA 1
ATOM 2218 C C . ARG A 1 269 ? -20.814 -13.844 22.755 1.00 90.56 269 ARG A C 1
ATOM 2220 O O . ARG A 1 269 ? -20.948 -15.017 23.084 1.00 90.56 269 ARG A O 1
ATOM 2227 N N . SER A 1 270 ? -20.995 -13.430 21.499 1.00 88.69 270 SER A N 1
ATOM 2228 C CA . SER A 1 270 ? -21.348 -14.356 20.417 1.00 88.69 270 SER A CA 1
ATOM 2229 C C . SER A 1 270 ? -20.244 -15.374 20.115 1.00 88.69 270 SER A C 1
ATOM 2231 O O . SER A 1 270 ? -20.560 -16.503 19.749 1.00 88.69 270 SER A O 1
ATOM 2233 N N . LEU A 1 271 ? -18.974 -14.987 20.285 1.00 86.88 271 LEU A N 1
ATOM 2234 C CA . LEU A 1 271 ? -17.807 -15.858 20.126 1.00 86.88 271 LEU A CA 1
ATOM 2235 C C . LEU A 1 271 ? -17.686 -16.861 21.279 1.00 86.88 271 LEU A C 1
ATOM 2237 O O . LEU A 1 271 ? -17.360 -18.015 21.031 1.00 86.88 271 LEU A O 1
ATOM 2241 N N . ASP A 1 272 ? -18.006 -16.452 22.507 1.00 83.12 272 ASP A N 1
ATOM 2242 C CA . ASP A 1 272 ? -17.865 -17.289 23.708 1.00 83.12 272 ASP A CA 1
ATOM 2243 C C . ASP A 1 272 ? -18.852 -18.459 23.771 1.00 83.12 272 ASP A C 1
ATOM 2245 O O . ASP A 1 272 ? -18.533 -19.523 24.296 1.00 83.12 272 ASP A O 1
ATOM 2249 N N . VAL A 1 273 ? -20.056 -18.277 23.230 1.00 81.88 273 VAL A N 1
ATOM 2250 C CA . VAL A 1 273 ? -21.123 -19.295 23.257 1.00 81.88 273 VAL A CA 1
ATOM 2251 C C . VAL A 1 273 ? -20.943 -20.347 22.152 1.00 81.88 273 VAL A C 1
ATOM 2253 O O . VAL A 1 273 ? -21.579 -21.399 22.153 1.00 81.88 273 VAL A O 1
ATOM 2256 N N . GLN A 1 274 ? -20.105 -20.063 21.161 1.00 80.25 274 GLN A N 1
ATOM 2257 C CA . GLN A 1 274 ? -20.108 -20.739 19.874 1.00 80.25 274 GLN A CA 1
ATOM 2258 C C . GLN A 1 274 ? -18.850 -21.593 19.672 1.00 80.25 274 GLN A C 1
ATOM 2260 O O . GLN A 1 274 ? -17.737 -21.126 19.869 1.00 80.25 274 GLN A O 1
ATOM 2265 N N . VAL A 1 275 ? -19.019 -22.835 19.198 1.00 83.88 275 VAL A N 1
ATOM 2266 C CA . VAL A 1 275 ? -17.887 -23.741 18.910 1.00 83.88 275 VAL A CA 1
ATOM 2267 C C . VAL A 1 275 ? -16.915 -23.110 17.890 1.00 83.88 275 VAL A C 1
ATOM 2269 O O . VAL A 1 275 ? -17.376 -22.599 16.855 1.00 83.88 275 VAL A O 1
ATOM 2272 N N . PRO A 1 276 ? -15.593 -23.143 18.134 1.00 86.44 276 PRO A N 1
ATOM 2273 C CA . PRO A 1 276 ? -14.589 -22.662 17.188 1.00 86.44 276 PRO A CA 1
ATOM 2274 C C . PRO A 1 276 ? -14.738 -23.304 15.803 1.00 86.44 276 PRO A C 1
ATOM 2276 O O . PRO A 1 276 ? -14.941 -24.508 15.665 1.00 86.44 276 PRO A O 1
ATOM 2279 N N . SER A 1 277 ? -14.686 -22.487 14.749 1.00 90.69 277 SER A N 1
ATOM 2280 C CA . SER A 1 277 ? -14.678 -22.969 13.361 1.00 90.69 277 SER A CA 1
ATOM 2281 C C . SER A 1 277 ? -13.988 -21.968 12.440 1.00 90.69 277 SER A C 1
ATOM 2283 O O . SER A 1 277 ? -14.131 -20.757 12.623 1.00 90.69 277 SER A O 1
ATOM 2285 N N . TRP A 1 278 ? -13.316 -22.452 11.394 1.00 89.44 278 TRP A N 1
ATOM 2286 C CA . TRP A 1 278 ? -12.607 -21.594 10.436 1.00 89.44 278 TRP A CA 1
ATOM 2287 C C . TRP A 1 278 ? -13.514 -20.578 9.743 1.00 89.44 278 TRP A C 1
ATOM 2289 O O . TRP A 1 278 ? -13.138 -19.424 9.557 1.00 89.44 278 TRP A O 1
ATOM 2299 N N . ARG A 1 279 ? -14.768 -20.949 9.457 1.00 90.62 279 ARG A N 1
ATOM 2300 C CA . ARG A 1 279 ? -15.761 -20.005 8.925 1.00 90.62 279 ARG A CA 1
ATOM 2301 C C . ARG A 1 279 ? -15.972 -18.810 9.862 1.00 90.62 279 ARG A C 1
ATOM 2303 O O . ARG A 1 279 ? -16.113 -17.685 9.390 1.00 90.62 279 ARG A O 1
ATOM 2310 N N . ARG A 1 280 ? -15.994 -19.043 11.178 1.00 88.25 280 ARG A N 1
ATOM 2311 C CA . ARG A 1 280 ? -16.149 -17.989 12.192 1.00 88.25 280 ARG A CA 1
ATOM 2312 C C . ARG A 1 280 ? -14.883 -17.172 12.380 1.00 88.25 280 ARG A C 1
ATOM 2314 O O . ARG A 1 280 ? -15.000 -15.961 12.544 1.00 88.25 280 ARG A O 1
ATOM 2321 N N . VAL A 1 281 ? -13.711 -17.806 12.325 1.00 90.56 281 VAL A N 1
ATOM 2322 C CA . VAL A 1 281 ? -12.412 -17.114 12.317 1.00 90.56 281 VAL A CA 1
ATOM 2323 C C . VAL A 1 281 ? -12.407 -16.079 11.193 1.00 90.56 281 VAL A C 1
ATOM 2325 O O . VAL A 1 281 ? -12.347 -14.886 11.477 1.00 90.56 281 VAL A O 1
ATOM 2328 N N . VAL A 1 282 ? -12.673 -16.501 9.953 1.00 90.88 282 VAL A N 1
ATOM 2329 C CA . VAL A 1 282 ? -12.723 -15.607 8.782 1.00 90.88 282 VAL A CA 1
ATOM 2330 C C . VAL A 1 282 ? -13.767 -14.494 8.944 1.00 90.88 282 VAL A C 1
ATOM 2332 O O . VAL A 1 282 ? -13.488 -13.328 8.672 1.00 90.88 282 VAL A O 1
ATOM 2335 N N . GLN A 1 283 ? -14.975 -14.810 9.425 1.00 91.50 283 GLN A N 1
ATOM 2336 C CA . GLN A 1 283 ? -16.012 -13.796 9.685 1.00 91.50 283 GLN A CA 1
ATOM 2337 C C . GLN A 1 283 ? -15.616 -12.792 10.778 1.00 91.50 283 GLN A C 1
ATOM 2339 O O . GLN A 1 283 ? -16.069 -11.645 10.774 1.00 91.50 283 GLN A O 1
ATOM 2344 N N . THR A 1 284 ? -14.819 -13.223 11.750 1.00 91.94 284 THR A N 1
ATOM 2345 C CA . THR A 1 284 ? -14.343 -12.380 12.848 1.00 91.94 284 THR A CA 1
ATOM 2346 C C . THR A 1 284 ? -13.201 -11.492 12.375 1.00 91.94 284 THR A C 1
ATOM 2348 O O . THR A 1 284 ? -13.214 -10.300 12.665 1.00 91.94 284 THR A O 1
ATOM 2351 N N . GLU A 1 285 ? -12.283 -12.019 11.565 1.00 92.88 285 GLU A N 1
ATOM 2352 C CA . GLU A 1 285 ? -11.244 -11.234 10.893 1.00 92.88 285 GLU A CA 1
ATOM 2353 C C . GLU A 1 285 ? -11.840 -10.143 9.995 1.00 92.88 285 GLU A C 1
ATOM 2355 O O . GLU A 1 285 ? -11.439 -8.981 10.076 1.00 92.88 285 GLU A O 1
ATOM 2360 N N . GLN A 1 286 ? -12.855 -10.491 9.196 1.00 92.44 286 GLN A N 1
ATOM 2361 C CA . GLN A 1 286 ? -13.599 -9.526 8.380 1.00 92.44 286 GLN A CA 1
ATOM 2362 C C . GLN A 1 286 ? -14.243 -8.438 9.246 1.00 92.44 286 GLN A C 1
ATOM 2364 O O . GLN A 1 286 ? -14.123 -7.253 8.939 1.00 92.44 286 GLN A O 1
ATOM 2369 N N . TYR A 1 287 ? -14.871 -8.814 10.364 1.00 93.44 287 TYR A N 1
ATOM 2370 C CA . TYR A 1 287 ? -15.435 -7.846 11.305 1.00 93.44 287 TYR A CA 1
ATOM 2371 C C . TYR A 1 287 ? -14.366 -6.939 11.928 1.00 93.44 287 TYR A C 1
ATOM 2373 O O . TYR A 1 287 ? -14.589 -5.737 12.053 1.00 93.44 287 TYR A O 1
ATOM 2381 N N . ILE A 1 288 ? -13.203 -7.470 12.306 1.00 92.69 288 ILE A N 1
ATOM 2382 C CA . ILE A 1 288 ? -12.127 -6.659 12.884 1.00 92.69 288 ILE A CA 1
ATOM 2383 C C . ILE A 1 288 ? -11.619 -5.639 11.861 1.00 92.69 288 ILE A C 1
ATOM 2385 O O . ILE A 1 288 ? -11.487 -4.458 12.187 1.00 92.69 288 ILE A O 1
ATOM 2389 N N . ARG A 1 289 ? -11.385 -6.063 10.617 1.00 89.56 289 ARG A N 1
ATOM 2390 C CA . ARG A 1 289 ? -10.907 -5.179 9.550 1.00 89.56 289 ARG A CA 1
ATOM 2391 C C . ARG A 1 289 ? -11.951 -4.124 9.174 1.00 89.56 289 ARG A C 1
ATOM 2393 O O . ARG A 1 289 ? -11.689 -2.925 9.278 1.00 89.56 289 ARG A O 1
ATOM 2400 N N . ASP A 1 290 ? -13.134 -4.572 8.768 1.00 88.88 290 ASP A N 1
ATOM 2401 C CA . ASP A 1 290 ? -14.131 -3.723 8.109 1.00 88.88 290 ASP A CA 1
ATOM 2402 C C . ASP A 1 290 ? -15.090 -3.067 9.116 1.00 88.88 290 ASP A C 1
ATOM 2404 O O . ASP A 1 290 ? -15.597 -1.970 8.890 1.00 88.88 290 ASP A O 1
ATOM 2408 N N . GLY A 1 291 ? -15.331 -3.718 10.254 1.00 89.94 291 GLY A N 1
ATOM 2409 C CA . GLY A 1 291 ? -16.227 -3.241 11.304 1.00 89.94 291 GLY A CA 1
ATOM 2410 C C . GLY A 1 291 ? -15.506 -2.449 12.391 1.00 89.94 291 GLY A C 1
ATOM 2411 O O . GLY A 1 291 ? -15.884 -1.309 12.671 1.00 89.94 291 GLY A O 1
ATOM 2412 N N . LEU A 1 292 ? -14.493 -3.042 13.029 1.00 91.88 292 LEU A N 1
ATOM 2413 C CA . LEU A 1 292 ? -13.805 -2.452 14.180 1.00 91.88 292 LEU A CA 1
ATOM 2414 C C . LEU A 1 292 ? -12.805 -1.372 13.762 1.00 91.88 292 LEU A C 1
ATOM 2416 O O . LEU A 1 292 ? -12.956 -0.230 14.188 1.00 91.88 292 LEU A O 1
ATOM 2420 N N . LEU A 1 293 ? -11.805 -1.707 12.941 1.00 91.06 293 LEU A N 1
ATOM 2421 C CA . LEU A 1 293 ? -10.734 -0.781 12.562 1.00 91.06 293 LEU A CA 1
ATOM 2422 C C . LEU A 1 293 ? -11.256 0.347 11.673 1.00 91.06 293 LEU A C 1
ATOM 2424 O O . LEU A 1 293 ? -11.136 1.513 12.049 1.00 91.06 293 LEU A O 1
ATOM 2428 N N . ALA A 1 294 ? -11.895 0.022 10.545 1.00 87.94 294 ALA A N 1
ATOM 2429 C CA . ALA A 1 294 ? -12.450 1.042 9.654 1.00 87.94 294 ALA A CA 1
ATOM 2430 C C . ALA A 1 294 ? -13.532 1.888 10.350 1.00 87.94 294 ALA A C 1
ATOM 2432 O O . ALA A 1 294 ? -13.547 3.114 10.218 1.00 87.94 294 ALA A O 1
ATOM 2433 N N . GLY A 1 295 ? -14.383 1.257 11.168 1.00 87.69 295 GLY A N 1
ATOM 2434 C CA . GLY A 1 295 ? -15.361 1.968 11.988 1.00 87.69 295 GLY A CA 1
ATOM 2435 C C . GLY A 1 295 ? -14.706 2.903 13.006 1.00 87.69 295 GLY A C 1
ATOM 2436 O O . GLY A 1 295 ? -15.145 4.040 13.170 1.00 87.69 295 GLY A O 1
ATOM 2437 N N . TYR A 1 296 ? -13.632 2.472 13.669 1.00 90.25 296 TYR A N 1
ATOM 2438 C CA . TYR A 1 296 ? -12.900 3.312 14.613 1.00 90.25 296 TYR A CA 1
ATOM 2439 C C . TYR A 1 296 ? -12.200 4.490 13.921 1.00 90.25 296 TYR A C 1
ATOM 2441 O O . TYR A 1 296 ? -12.282 5.609 14.422 1.00 90.25 296 TYR A O 1
ATOM 2449 N N . GLU A 1 297 ? -11.584 4.286 12.754 1.00 89.31 297 GLU A N 1
ATOM 2450 C CA . GLU A 1 297 ? -10.987 5.362 11.944 1.00 89.31 297 GLU A CA 1
ATOM 2451 C C . GLU A 1 297 ? -12.009 6.458 11.620 1.00 89.31 297 GLU A C 1
ATOM 2453 O O . GLU A 1 297 ? -11.745 7.648 11.827 1.00 89.31 297 GLU A O 1
ATOM 2458 N N . ASP A 1 298 ? -13.208 6.057 11.197 1.00 86.31 298 ASP A N 1
ATOM 2459 C CA . ASP A 1 298 ? -14.298 6.970 10.863 1.00 86.31 298 ASP A CA 1
ATOM 2460 C C . ASP A 1 298 ? -14.811 7.750 12.093 1.00 86.31 298 ASP A C 1
ATOM 2462 O O . ASP A 1 298 ? -15.195 8.925 12.001 1.00 86.31 298 ASP A O 1
ATOM 2466 N N . LEU A 1 299 ? -14.819 7.115 13.268 1.00 83.81 299 LEU A N 1
ATOM 2467 C CA . LEU A 1 299 ? -15.248 7.729 14.527 1.00 83.81 299 LEU A CA 1
ATOM 2468 C C . LEU A 1 299 ? -14.201 8.682 15.103 1.00 83.81 299 LEU A C 1
ATOM 2470 O O . LEU A 1 299 ? -14.527 9.807 15.499 1.00 83.81 299 LEU A O 1
ATOM 2474 N N . ALA A 1 300 ? -12.953 8.226 15.160 1.00 76.75 300 ALA A N 1
ATOM 2475 C CA . ALA A 1 300 ? -11.835 8.947 15.743 1.00 76.75 300 ALA A CA 1
ATOM 2476 C C . ALA A 1 300 ? -11.473 10.176 14.899 1.00 76.75 300 ALA A C 1
ATOM 2478 O O . ALA A 1 300 ? -11.195 11.255 15.444 1.00 76.75 300 ALA A O 1
ATOM 2479 N N . ILE A 1 301 ? -11.531 10.035 13.568 1.00 82.44 301 ILE A N 1
ATOM 2480 C CA . ILE A 1 301 ? -11.023 11.015 12.612 1.00 82.44 301 ILE A CA 1
ATOM 2481 C C . ILE A 1 301 ? -12.147 11.416 11.652 1.00 82.44 301 ILE A C 1
ATOM 2483 O O . ILE A 1 301 ? -12.278 10.938 10.530 1.00 82.44 301 ILE A O 1
ATOM 2487 N N . ARG A 1 302 ? -12.937 12.408 12.083 1.00 76.62 302 ARG A N 1
ATOM 2488 C CA . ARG A 1 302 ? -14.103 12.951 11.352 1.00 76.62 302 ARG A CA 1
ATOM 2489 C C . ARG A 1 302 ? -13.836 13.296 9.882 1.00 76.62 302 ARG A C 1
ATOM 2491 O O . ARG A 1 302 ? -14.760 13.261 9.072 1.00 76.62 302 ARG A O 1
ATOM 2498 N N . TYR A 1 303 ? -12.610 13.701 9.559 1.00 74.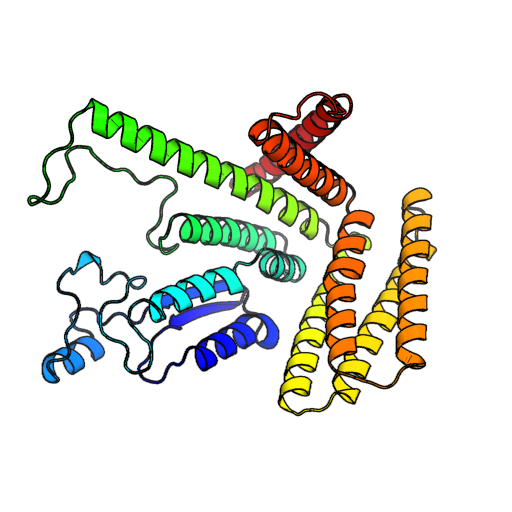44 303 TYR A N 1
ATOM 2499 C CA . TYR A 1 303 ? -12.209 13.980 8.185 1.00 74.44 303 TYR A CA 1
ATOM 2500 C C . TYR A 1 303 ? -12.261 12.722 7.310 1.00 74.44 303 TYR A C 1
ATOM 2502 O O . TYR A 1 303 ? -12.906 12.753 6.269 1.00 74.44 303 TYR A O 1
ATOM 2510 N N . VAL A 1 304 ? -11.660 11.621 7.771 1.00 78.50 304 VAL A N 1
ATOM 2511 C CA . VAL A 1 304 ? -11.584 10.345 7.043 1.00 78.50 304 VAL A CA 1
ATOM 2512 C C . VAL A 1 304 ? -12.989 9.823 6.746 1.00 78.50 304 VAL A C 1
ATOM 2514 O O . VAL A 1 304 ? -13.292 9.514 5.597 1.00 78.50 304 VAL A O 1
ATOM 2517 N N . ALA A 1 305 ? -13.895 9.877 7.728 1.00 79.81 305 ALA A N 1
ATOM 2518 C CA . ALA A 1 305 ? -15.299 9.522 7.519 1.00 79.81 305 ALA A CA 1
ATOM 2519 C C . ALA A 1 305 ? -15.982 10.370 6.433 1.00 79.81 305 ALA A C 1
ATOM 2521 O O . ALA A 1 305 ? -16.662 9.842 5.555 1.00 79.81 305 ALA A O 1
ATOM 2522 N N . ARG A 1 306 ? -15.818 11.701 6.480 1.00 77.88 306 ARG A N 1
ATOM 2523 C CA . ARG A 1 306 ? -16.421 12.612 5.488 1.00 77.88 306 ARG A CA 1
ATOM 2524 C C . ARG A 1 306 ? -15.869 12.375 4.088 1.00 77.88 306 ARG A C 1
ATOM 2526 O O . ARG A 1 306 ? -16.635 12.378 3.130 1.00 77.88 306 ARG A O 1
ATOM 2533 N N . ARG A 1 307 ? -14.564 12.153 3.990 1.00 78.94 307 ARG A N 1
ATOM 2534 C CA . ARG A 1 307 ? -13.866 11.863 2.744 1.00 78.94 307 ARG A CA 1
ATOM 2535 C C . ARG A 1 307 ? -14.336 10.547 2.128 1.00 78.94 307 ARG A C 1
ATOM 2537 O O . ARG A 1 307 ? -14.745 10.529 0.976 1.00 78.94 307 ARG A O 1
ATOM 2544 N N . ARG A 1 308 ? -14.391 9.462 2.905 1.00 81.94 308 ARG A N 1
ATOM 2545 C CA . ARG A 1 308 ? -14.890 8.157 2.431 1.00 81.94 308 ARG A CA 1
ATOM 2546 C C . ARG A 1 308 ? -16.340 8.231 1.956 1.00 81.94 308 ARG A C 1
ATOM 2548 O O . ARG A 1 308 ? -16.673 7.663 0.917 1.00 81.94 308 ARG A O 1
ATOM 2555 N N . GLN A 1 309 ? -17.187 8.976 2.670 1.00 78.12 309 GLN A N 1
ATOM 2556 C CA . GLN A 1 309 ? -18.558 9.270 2.236 1.00 78.12 309 GLN A CA 1
ATOM 2557 C C . GLN A 1 309 ? -18.584 10.031 0.906 1.00 78.12 309 GLN A C 1
ATOM 2559 O O . GLN A 1 309 ? -19.406 9.731 0.041 1.00 78.12 309 GLN A O 1
ATOM 2564 N N . PHE A 1 310 ? -17.677 10.989 0.722 1.00 75.25 310 PHE A N 1
ATOM 2565 C CA . PHE A 1 310 ? -17.563 11.745 -0.518 1.00 75.25 310 PHE A CA 1
ATOM 2566 C C . PHE A 1 310 ? -17.047 10.901 -1.681 1.00 75.25 310 PHE A C 1
ATOM 2568 O O . PHE A 1 310 ? -17.604 10.975 -2.769 1.00 75.25 310 PHE A O 1
ATOM 2575 N N . ASP A 1 311 ? -16.044 10.055 -1.467 1.00 76.25 311 ASP A N 1
ATOM 2576 C CA . ASP A 1 311 ? -15.542 9.147 -2.497 1.00 76.25 311 ASP A CA 1
ATOM 2577 C C . ASP A 1 311 ? -16.604 8.117 -2.894 1.00 76.25 311 ASP A C 1
ATOM 2579 O O . ASP A 1 311 ? -16.768 7.814 -4.077 1.00 76.25 311 ASP A O 1
ATOM 2583 N N . ALA A 1 312 ? -17.389 7.619 -1.932 1.00 79.81 312 ALA A N 1
ATOM 2584 C CA . ALA A 1 312 ? -18.566 6.802 -2.213 1.00 79.81 312 ALA A CA 1
ATOM 2585 C C . ALA A 1 312 ? -19.599 7.572 -3.054 1.00 79.81 312 ALA A C 1
ATOM 2587 O O . ALA A 1 312 ? -20.034 7.065 -4.086 1.00 79.81 312 ALA A O 1
ATOM 2588 N N . TYR A 1 313 ? -19.914 8.815 -2.678 1.00 76.00 313 TYR A N 1
ATOM 2589 C CA . TYR A 1 313 ? -20.818 9.683 -3.434 1.00 76.00 313 TYR A 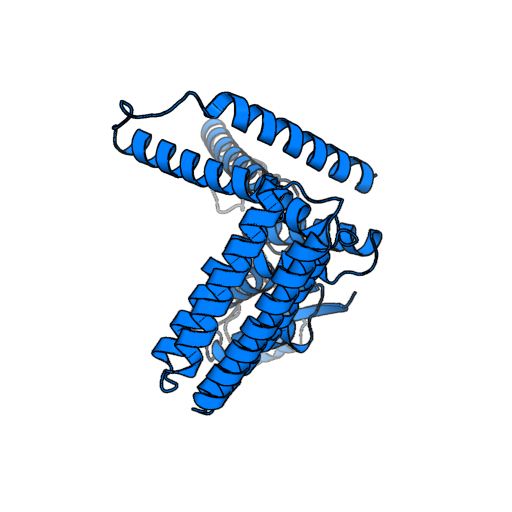CA 1
ATOM 2590 C C . TYR A 1 313 ? -20.303 9.986 -4.848 1.00 76.00 313 TYR A C 1
ATOM 2592 O O . TYR A 1 313 ? -21.064 9.911 -5.804 1.00 76.00 313 TYR A O 1
ATOM 2600 N N . ARG A 1 314 ? -19.010 10.283 -5.020 1.00 74.62 314 ARG A N 1
ATOM 2601 C CA . ARG A 1 314 ? -18.382 10.531 -6.328 1.00 74.62 314 ARG A CA 1
ATOM 2602 C C . ARG A 1 314 ? -18.421 9.299 -7.216 1.00 74.62 314 ARG A C 1
ATOM 2604 O O . ARG A 1 314 ? -18.700 9.428 -8.405 1.00 74.62 314 ARG A O 1
ATOM 2611 N N . ARG A 1 315 ? -18.133 8.117 -6.662 1.00 78.44 315 ARG A N 1
ATOM 2612 C CA . ARG A 1 315 ? -18.222 6.848 -7.397 1.00 78.44 315 ARG A CA 1
ATOM 2613 C C . ARG A 1 315 ? -19.657 6.565 -7.829 1.00 78.44 315 ARG A C 1
ATOM 2615 O O . ARG A 1 315 ? -19.866 6.232 -8.991 1.00 78.44 315 ARG A O 1
ATOM 2622 N N . ASP A 1 316 ? -20.621 6.760 -6.933 1.00 79.25 316 ASP A N 1
ATOM 2623 C CA . ASP A 1 316 ? -22.050 6.622 -7.232 1.00 79.25 316 ASP A CA 1
ATOM 2624 C C . ASP A 1 316 ? -22.497 7.627 -8.307 1.00 79.25 316 ASP A C 1
ATOM 2626 O O . ASP A 1 316 ? -23.090 7.240 -9.309 1.00 79.25 316 ASP A O 1
ATOM 2630 N N . LEU A 1 317 ? -22.109 8.898 -8.182 1.00 75.38 317 LEU A N 1
ATOM 2631 C CA . LEU A 1 317 ? -22.355 9.939 -9.182 1.00 75.38 317 LEU A CA 1
ATOM 2632 C C . LEU A 1 317 ? -21.774 9.558 -10.549 1.00 75.38 317 LEU A C 1
ATOM 2634 O O . LEU A 1 317 ? -22.472 9.650 -11.554 1.00 75.38 317 LEU A O 1
ATOM 2638 N N . PHE A 1 318 ? -20.521 9.100 -10.606 1.00 76.19 318 PHE A N 1
ATOM 2639 C CA . PHE A 1 318 ? -19.880 8.707 -11.862 1.00 76.19 318 PHE A CA 1
ATOM 2640 C C . PHE A 1 318 ? -20.566 7.491 -12.502 1.00 76.19 318 PHE A C 1
ATOM 2642 O O . PHE A 1 318 ? -20.785 7.471 -13.712 1.00 76.19 318 PHE A O 1
ATOM 2649 N N . GLN A 1 319 ? -20.969 6.501 -11.698 1.00 78.25 319 GLN A N 1
ATOM 2650 C CA . GLN A 1 319 ? -21.744 5.349 -12.171 1.00 78.25 319 GLN A CA 1
ATOM 2651 C C . GLN A 1 319 ? -23.136 5.753 -12.672 1.00 78.25 319 GLN A C 1
ATOM 2653 O O . GLN A 1 319 ? -23.583 5.281 -13.718 1.00 78.25 319 GLN A O 1
ATOM 2658 N N . ARG A 1 320 ? -23.816 6.672 -11.983 1.00 75.38 320 ARG A N 1
ATOM 2659 C CA . ARG A 1 320 ? -25.131 7.193 -12.385 1.00 75.38 320 ARG A CA 1
ATOM 2660 C C . ARG A 1 320 ? -25.074 8.044 -13.646 1.00 75.38 320 ARG A C 1
ATOM 2662 O O . ARG A 1 320 ? -25.944 7.906 -14.500 1.00 75.38 320 ARG A O 1
ATOM 2669 N N . LEU A 1 321 ? -24.032 8.861 -13.802 1.00 76.50 321 LEU A N 1
ATOM 2670 C CA . LEU A 1 321 ? -23.762 9.603 -15.037 1.00 76.50 321 LEU A CA 1
ATOM 2671 C C . LEU A 1 321 ? -23.500 8.647 -16.204 1.00 76.50 321 LEU A C 1
ATOM 2673 O O . LEU A 1 321 ? -24.046 8.840 -17.285 1.00 76.50 321 LEU A O 1
ATOM 2677 N N . LYS A 1 322 ? -22.742 7.568 -15.971 1.00 79.12 322 LYS A N 1
ATOM 2678 C CA . LYS A 1 322 ? -22.492 6.524 -16.976 1.00 79.12 322 LYS A CA 1
ATOM 2679 C C . LYS A 1 322 ? -23.759 5.745 -17.362 1.00 79.12 322 LYS A C 1
ATOM 2681 O O . LYS A 1 322 ? -23.840 5.239 -18.474 1.00 79.12 322 LYS A O 1
ATOM 2686 N N . THR A 1 323 ? -24.740 5.656 -16.464 1.00 80.19 323 THR A N 1
ATOM 2687 C CA . THR A 1 323 ? -26.007 4.925 -16.663 1.00 80.19 323 THR A CA 1
ATOM 2688 C C . THR A 1 323 ? -27.206 5.830 -16.979 1.00 80.19 323 THR A C 1
ATOM 2690 O O . THR A 1 323 ? -28.326 5.336 -17.085 1.00 80.19 323 THR A O 1
ATOM 2693 N N . GLY A 1 324 ? -27.002 7.146 -17.138 1.00 71.88 324 GLY A N 1
ATOM 2694 C CA . GLY A 1 324 ? -28.046 8.113 -17.511 1.00 71.88 324 GLY A CA 1
ATOM 2695 C C . GLY A 1 324 ? -29.092 8.426 -16.427 1.00 71.88 324 GLY A C 1
ATOM 2696 O O . GLY A 1 324 ? -30.081 9.098 -16.707 1.00 71.88 324 GLY A O 1
ATOM 2697 N N . ARG A 1 325 ? -28.905 7.976 -15.178 1.00 62.50 325 ARG A N 1
ATOM 2698 C CA . ARG A 1 325 ? -29.880 8.138 -14.076 1.00 62.50 325 ARG A CA 1
ATOM 2699 C C . ARG A 1 325 ? -29.543 9.340 -13.181 1.00 62.50 325 ARG A C 1
ATOM 2701 O O . ARG A 1 325 ? -29.109 9.173 -12.043 1.00 62.50 325 ARG A O 1
ATOM 2708 N N . VAL A 1 326 ? -29.730 10.559 -13.695 1.00 59.84 326 VAL A N 1
ATOM 2709 C CA . VAL A 1 326 ? -29.289 11.813 -13.032 1.00 59.84 326 VAL A CA 1
ATOM 2710 C C . VAL A 1 326 ? -30.358 12.441 -12.108 1.00 59.84 326 VAL A C 1
ATOM 2712 O O . VAL A 1 326 ? -30.033 13.235 -11.230 1.00 59.84 326 VAL A O 1
ATOM 2715 N N . LEU A 1 327 ? -31.631 12.052 -12.237 1.00 54.25 327 LEU A N 1
ATOM 2716 C CA . LEU A 1 327 ? -32.783 12.752 -11.637 1.00 54.25 327 LEU A CA 1
ATOM 2717 C C . LEU A 1 327 ? -32.950 12.634 -10.107 1.00 54.25 327 LEU A C 1
ATOM 2719 O O . LEU A 1 327 ? -33.722 13.391 -9.531 1.00 54.25 327 LEU A O 1
ATOM 2723 N N . THR A 1 328 ? -32.238 11.735 -9.419 1.00 57.38 328 THR A N 1
ATOM 2724 C CA . THR A 1 328 ? -32.398 11.519 -7.960 1.00 57.38 328 THR A CA 1
ATOM 2725 C C . THR A 1 328 ? -31.190 11.981 -7.136 1.00 57.38 328 THR A C 1
ATOM 2727 O O . THR A 1 328 ? -30.945 11.466 -6.044 1.00 57.38 328 THR A O 1
ATOM 2730 N N . LEU A 1 329 ? -30.362 12.879 -7.672 1.00 59.22 329 LEU A N 1
ATOM 2731 C CA . LEU A 1 329 ? -29.134 13.314 -7.009 1.00 59.22 329 LEU A CA 1
ATOM 2732 C C . LEU A 1 329 ? -29.418 14.364 -5.932 1.00 59.22 329 LEU A C 1
ATOM 2734 O O . LEU A 1 329 ? -29.893 15.461 -6.210 1.00 59.22 329 LEU A O 1
ATOM 2738 N N . ASN A 1 330 ? -29.049 14.054 -4.689 1.00 63.44 330 ASN A N 1
ATOM 2739 C CA . ASN A 1 330 ? -29.002 15.051 -3.625 1.00 63.44 330 ASN A CA 1
ATOM 2740 C C . ASN A 1 330 ? -27.732 15.907 -3.797 1.00 63.44 330 ASN A C 1
ATOM 2742 O O . ASN A 1 330 ? -26.649 15.540 -3.340 1.00 63.44 330 ASN A O 1
ATOM 2746 N N . ILE A 1 331 ? -27.860 17.019 -4.524 1.00 64.06 331 ILE A N 1
ATOM 2747 C CA . ILE A 1 331 ? -26.760 17.939 -4.869 1.00 64.06 331 ILE A CA 1
ATOM 2748 C C . ILE A 1 331 ? -26.461 18.917 -3.713 1.00 64.06 331 ILE A C 1
ATOM 2750 O O . ILE A 1 331 ? -25.391 19.516 -3.655 1.00 64.06 331 ILE A O 1
ATOM 2754 N N . ALA A 1 332 ? -27.350 19.041 -2.723 1.00 66.38 332 ALA A N 1
ATOM 2755 C CA . ALA A 1 332 ? -27.228 20.035 -1.651 1.00 66.38 332 ALA A CA 1
ATOM 2756 C C . ALA A 1 332 ? -26.018 19.816 -0.714 1.00 66.38 332 ALA A C 1
ATOM 2758 O O . ALA A 1 332 ? -25.549 20.752 -0.064 1.00 66.38 332 ALA A O 1
ATOM 2759 N N . LEU A 1 333 ? -25.484 18.592 -0.641 1.00 64.50 333 LEU A N 1
ATOM 2760 C CA . LEU A 1 333 ? -24.315 18.255 0.183 1.00 64.50 333 LEU A CA 1
ATOM 2761 C C . LEU A 1 333 ? -22.964 18.546 -0.498 1.00 64.50 333 LEU A C 1
ATOM 2763 O O . LEU A 1 333 ? -21.962 18.695 0.204 1.00 64.50 333 LEU A O 1
ATOM 2767 N N . LEU A 1 334 ? -22.925 18.679 -1.829 1.00 66.44 334 LEU A N 1
ATOM 2768 C CA . LEU A 1 334 ? -21.695 18.859 -2.616 1.00 66.44 334 LEU A CA 1
ATOM 2769 C C . LEU A 1 334 ? -20.880 20.107 -2.228 1.00 66.44 334 LEU A C 1
ATOM 2771 O O . LEU A 1 334 ? -19.679 19.961 -1.995 1.00 66.44 334 LEU A O 1
ATOM 2775 N N . PRO A 1 335 ? -21.474 21.312 -2.097 1.00 73.62 335 PRO A N 1
ATOM 2776 C CA . PRO A 1 335 ? -20.698 22.532 -1.863 1.00 73.62 335 PRO A CA 1
ATOM 2777 C C . PRO A 1 335 ? -19.961 22.514 -0.521 1.00 73.62 335 PRO A C 1
ATOM 2779 O O . PRO A 1 335 ? -18.773 22.816 -0.448 1.00 73.62 335 PRO A O 1
ATOM 2782 N N . ARG A 1 336 ? -20.640 22.091 0.554 1.00 69.38 336 ARG A N 1
ATOM 2783 C CA . ARG A 1 336 ? -20.048 22.024 1.902 1.00 69.38 336 ARG A CA 1
ATOM 2784 C C . ARG A 1 336 ? -18.908 21.013 1.991 1.00 69.38 336 ARG A C 1
ATOM 2786 O O . ARG A 1 336 ? -17.945 21.244 2.719 1.00 69.38 336 ARG A O 1
ATOM 2793 N N . VAL A 1 337 ? -19.033 19.892 1.287 1.00 66.62 337 VAL A N 1
ATOM 2794 C CA . VAL A 1 337 ? -18.011 18.842 1.278 1.00 66.62 337 VAL A CA 1
ATOM 2795 C C . VAL A 1 337 ? -16.820 19.252 0.415 1.00 66.62 337 VAL A C 1
ATOM 2797 O O . VAL A 1 337 ? -15.691 19.094 0.869 1.00 66.62 337 VAL A O 1
ATOM 2800 N N . MET A 1 338 ? -17.045 19.876 -0.747 1.00 74.25 338 MET A N 1
ATOM 2801 C CA . MET A 1 338 ? -15.957 20.418 -1.570 1.00 74.25 338 MET A CA 1
ATOM 2802 C C . MET A 1 338 ? -15.151 21.490 -0.837 1.00 74.25 338 MET A C 1
ATOM 2804 O O . MET A 1 338 ? -13.928 21.437 -0.853 1.00 74.25 338 MET A O 1
ATOM 2808 N N . VAL A 1 339 ? -15.806 22.415 -0.127 1.00 79.06 339 VAL A N 1
ATOM 2809 C CA . VAL A 1 339 ? -15.094 23.407 0.699 1.00 79.06 339 VAL A CA 1
ATOM 2810 C C . VAL A 1 339 ? -14.229 22.719 1.758 1.00 79.06 339 VAL A C 1
ATOM 2812 O O . VAL A 1 339 ? -13.088 23.112 1.981 1.00 79.06 339 VAL A O 1
ATOM 2815 N N . PHE A 1 340 ? -14.745 21.671 2.403 1.00 75.19 340 PHE A N 1
ATOM 2816 C CA . PHE A 1 340 ? -14.003 20.934 3.422 1.00 75.19 340 PHE A CA 1
ATOM 2817 C C . PHE A 1 340 ? -12.791 20.175 2.854 1.00 75.19 340 PHE A C 1
ATOM 2819 O O . PHE A 1 340 ? -11.728 20.221 3.469 1.00 75.19 340 PHE A O 1
ATOM 2826 N N . GLU A 1 341 ? -12.935 19.531 1.692 1.00 76.75 341 GLU A N 1
ATOM 2827 C CA . GLU A 1 341 ? -11.829 18.912 0.943 1.00 76.75 341 GLU A CA 1
ATOM 2828 C C . GLU A 1 341 ? -10.770 19.948 0.561 1.00 76.75 341 GLU A C 1
ATOM 2830 O O . GLU A 1 341 ? -9.602 19.765 0.875 1.00 76.75 341 GLU A O 1
ATOM 2835 N N . VAL A 1 342 ? -11.168 21.089 -0.012 1.00 81.94 342 VAL A N 1
ATOM 2836 C CA . VAL A 1 342 ? -10.231 22.159 -0.396 1.00 81.94 342 VAL A CA 1
ATOM 2837 C C . VAL A 1 342 ? -9.452 22.675 0.812 1.00 81.94 342 VAL A C 1
ATOM 2839 O O . VAL A 1 342 ? -8.234 22.810 0.745 1.00 81.94 342 VAL A O 1
ATOM 2842 N N . VAL A 1 343 ? -10.118 22.922 1.943 1.00 83.81 343 VAL A N 1
ATOM 2843 C CA . VAL A 1 343 ? -9.441 23.378 3.168 1.00 83.81 343 VAL A CA 1
ATOM 2844 C C . VAL A 1 343 ? -8.421 22.348 3.656 1.00 83.81 343 VAL A C 1
ATOM 2846 O O . VAL A 1 343 ? -7.343 22.722 4.117 1.00 83.81 343 VAL A O 1
ATOM 2849 N N . MET A 1 344 ? -8.742 21.059 3.588 1.00 81.12 344 MET A N 1
ATOM 2850 C CA . MET A 1 344 ? -7.849 20.004 4.071 1.00 81.12 344 MET A CA 1
ATOM 2851 C C . MET A 1 344 ? -6.695 19.762 3.105 1.00 81.12 344 MET A C 1
ATOM 2853 O O . MET A 1 344 ? -5.559 19.708 3.571 1.00 81.12 344 MET A O 1
ATOM 2857 N N . ALA A 1 345 ? -6.952 19.810 1.799 1.00 81.94 345 ALA A N 1
ATOM 2858 C CA . ALA A 1 345 ? -5.939 19.760 0.758 1.00 81.94 345 ALA A CA 1
ATOM 2859 C C . ALA A 1 345 ? -4.956 20.928 0.890 1.00 81.94 345 ALA A C 1
ATOM 2861 O O . ALA A 1 345 ? -3.748 20.734 0.814 1.00 81.94 345 ALA A O 1
ATOM 2862 N N . VAL A 1 346 ? -5.451 22.136 1.173 1.00 84.38 346 VAL A N 1
ATOM 2863 C CA . VAL A 1 346 ? -4.616 23.319 1.425 1.00 84.38 346 VAL A CA 1
ATOM 2864 C C . VAL A 1 346 ? -3.786 23.149 2.700 1.00 84.38 346 VAL A C 1
ATOM 2866 O O . VAL A 1 346 ? -2.597 23.454 2.704 1.00 84.38 346 VAL A O 1
ATOM 2869 N N . ARG A 1 347 ? -4.367 22.621 3.785 1.00 84.12 347 ARG A N 1
ATOM 2870 C CA . ARG A 1 347 ? -3.619 22.344 5.026 1.00 84.12 347 ARG A CA 1
ATOM 2871 C C . ARG A 1 347 ? -2.562 21.264 4.845 1.00 84.12 347 ARG A C 1
ATOM 2873 O O . ARG A 1 347 ? -1.479 21.394 5.410 1.00 84.12 347 ARG A O 1
ATOM 2880 N N . PHE A 1 348 ? -2.891 20.210 4.109 1.00 84.06 348 PHE A N 1
ATOM 2881 C CA . PHE A 1 348 ? -1.954 19.162 3.746 1.00 84.06 348 PHE A CA 1
ATOM 2882 C C . PHE A 1 348 ? -0.835 19.758 2.895 1.00 84.06 348 PHE A C 1
ATOM 2884 O O . PHE A 1 348 ? 0.315 19.651 3.288 1.00 84.06 348 PHE A O 1
ATOM 2891 N N . GLY A 1 349 ? -1.168 20.510 1.844 1.00 81.06 349 GLY A N 1
ATOM 2892 C CA . GLY A 1 349 ? -0.213 21.215 0.991 1.00 81.06 349 GLY A CA 1
ATOM 2893 C C . GLY A 1 349 ? 0.707 22.171 1.753 1.00 81.06 349 GLY A C 1
ATOM 2894 O O . GLY A 1 349 ? 1.903 22.182 1.494 1.00 81.06 349 GLY A O 1
ATOM 2895 N N . MET A 1 350 ? 0.199 22.915 2.741 1.00 83.00 350 MET A N 1
ATOM 2896 C CA . MET A 1 350 ? 1.039 23.754 3.606 1.00 83.00 350 MET A CA 1
ATOM 2897 C C . MET A 1 350 ? 1.983 22.925 4.479 1.00 83.00 350 MET A C 1
ATOM 2899 O O . MET A 1 350 ? 3.170 23.220 4.522 1.00 83.00 350 MET A O 1
ATOM 2903 N N . ALA A 1 351 ? 1.477 21.891 5.160 1.00 79.00 351 ALA A N 1
ATOM 2904 C CA . ALA A 1 351 ? 2.306 21.012 5.992 1.00 79.00 351 ALA A CA 1
ATOM 2905 C C . ALA A 1 351 ? 3.359 20.250 5.170 1.00 79.00 351 ALA A C 1
ATOM 2907 O O . ALA A 1 351 ? 4.441 19.955 5.662 1.00 79.00 351 ALA A O 1
ATOM 2908 N N . PHE A 1 352 ? 3.017 19.941 3.924 1.00 77.12 352 PHE A N 1
ATOM 2909 C CA . PHE A 1 352 ? 3.875 19.317 2.932 1.00 77.12 352 PHE A CA 1
ATOM 2910 C C . PHE A 1 352 ? 4.959 20.304 2.481 1.00 77.12 352 PHE A C 1
ATOM 2912 O O . PHE A 1 352 ? 6.134 19.979 2.557 1.00 77.12 352 PHE A O 1
ATOM 2919 N N . TYR A 1 353 ? 4.597 21.540 2.120 1.00 75.38 353 TYR A N 1
ATOM 2920 C CA . TYR A 1 353 ? 5.540 22.576 1.683 1.00 75.38 353 TYR A CA 1
ATOM 2921 C C . TYR A 1 353 ? 6.539 22.980 2.777 1.00 75.38 353 TYR A C 1
ATOM 2923 O O . TYR A 1 353 ? 7.731 23.085 2.507 1.00 75.38 353 TYR A O 1
ATOM 2931 N N . THR A 1 354 ? 6.092 23.137 4.029 1.00 77.88 354 THR A N 1
ATOM 2932 C CA . THR A 1 354 ? 6.963 23.527 5.158 1.00 77.88 354 THR A CA 1
ATOM 2933 C C . THR A 1 354 ? 7.944 22.445 5.606 1.00 77.88 354 THR A C 1
ATOM 2935 O O . THR A 1 354 ? 8.728 22.685 6.521 1.00 77.88 354 THR A O 1
ATOM 2938 N N . LYS A 1 355 ? 7.870 21.244 5.024 1.00 73.94 355 LYS A N 1
ATOM 2939 C CA . LYS A 1 355 ? 8.744 20.105 5.335 1.00 73.94 355 LYS A CA 1
ATOM 2940 C C . LYS A 1 355 ? 9.573 19.628 4.139 1.00 73.94 355 LYS A C 1
ATOM 2942 O O . LYS A 1 355 ? 10.300 18.651 4.280 1.00 73.94 355 LYS A O 1
ATOM 2947 N N . ILE A 1 356 ? 9.435 20.281 2.982 1.00 60.09 356 ILE A N 1
ATOM 2948 C CA . ILE A 1 356 ? 10.268 20.066 1.782 1.00 60.09 356 ILE A CA 1
ATOM 2949 C C . ILE A 1 356 ? 11.429 21.064 1.737 1.00 60.09 356 ILE A C 1
ATOM 2951 O O . ILE A 1 356 ? 12.484 20.725 1.208 1.00 60.09 356 ILE A O 1
ATOM 2955 N N . GLY A 1 357 ? 11.212 22.282 2.244 1.00 42.34 357 GLY A N 1
ATOM 2956 C CA . GLY A 1 357 ? 12.259 23.281 2.473 1.00 42.34 357 GLY A CA 1
ATOM 2957 C C . GLY A 1 357 ? 12.841 23.147 3.866 1.00 42.34 357 GLY A C 1
ATOM 2958 O O . GLY A 1 357 ? 14.029 23.499 4.007 1.00 42.34 357 GLY A O 1
#

Radius of gyration: 24.53 Å; chains: 1; bounding box: 63×50×68 Å